Protein AF-A0A9P1D0U7-F1 (afdb_monomer_lite)

pLDDT: mean 85.19, std 17.71, range [33.59, 97.5]

Sequence (250 aa):
MANEPSMVRRHSRLSDGGMMERRHSQPKMRRGPLPQVVVRNFIAEVEPNILRAWLKIFDPEYRFHITSDQFCMGMERAGYAGDVYLLFQRLDTDNSGKLTLDEIDEDAAKLCLTFKQWCVASFESPLDMVYRLSRGKDYLSEEDFKLRCRLFDWKDGQEEWLWKGVALHNEEYVRPEMLKWMALGKEEHREKEELKKLAMKVHAVKIRERQMLAQAAGEQVHKYEMAKAVKALCWPGEFRILWKALDKDP

InterPro domains:
  IPR011992 EF-hand domain pair [SSF47473] (43-154)
  IPR018247 EF-Hand 1, calcium-binding site [PS00018] (92-104)

Foldseek 3Di:
DDDDDDDDDDDDDDDDDDDPDPPPPPPPPPDDDQLLVVVLVLLCVQPVQLLLSCCVQQNVPLPQKGALVSQVRSCVVSPPPDDSSVSVVRLPPVVPRMDGVCSNPVVVNVVVVVVLVLLLVQADALQRVQCQLCVRDQKHALVSQQVVCVVSVNDPHPSVSVLCNQCSPHSGIDGRVSVVSSVVSNVVVVVVVVVVVVVVVVVVVVVVVVVVVVVVVVVVVVLVVLVVVCVVVVPPDDSVVVVVVPPPDD

Structure (mmCIF, N/CA/C/O backbone):
data_AF-A0A9P1D0U7-F1
#
_entry.id   AF-A0A9P1D0U7-F1
#
loop_
_atom_site.group_PDB
_atom_site.id
_atom_site.type_symbol
_atom_site.label_atom_id
_atom_site.label_alt_id
_atom_site.label_comp_id
_atom_site.label_asym_id
_atom_site.label_entity_id
_atom_site.label_seq_id
_atom_site.pdbx_PDB_ins_code
_atom_site.Cartn_x
_atom_site.Cartn_y
_atom_site.Cartn_z
_atom_site.occupancy
_atom_site.B_iso_or_equiv
_atom_site.auth_seq_id
_atom_site.auth_comp_id
_atom_site.auth_asym_id
_atom_site.auth_atom_id
_atom_site.pdbx_PDB_model_num
ATOM 1 N N . MET A 1 1 ? -82.511 -18.851 -64.983 1.00 39.50 1 MET A N 1
ATOM 2 C CA . MET A 1 1 ? -82.749 -19.745 -63.829 1.00 39.50 1 MET A CA 1
ATOM 3 C C . MET A 1 1 ? -81.857 -19.273 -62.694 1.00 39.50 1 MET A C 1
ATOM 5 O O . MET A 1 1 ? -80.735 -18.869 -62.962 1.00 39.50 1 MET A O 1
ATOM 9 N N . ALA A 1 2 ? -82.426 -19.193 -61.495 1.00 38.44 2 ALA A N 1
ATOM 10 C CA . ALA A 1 2 ? -81.897 -18.537 -60.300 1.00 38.44 2 ALA A CA 1
ATOM 11 C C . ALA A 1 2 ? -80.567 -19.124 -59.785 1.00 38.44 2 ALA A C 1
ATOM 13 O O . ALA A 1 2 ? -80.391 -20.336 -59.848 1.00 38.44 2 ALA A O 1
ATOM 14 N N . ASN A 1 3 ? -79.663 -18.295 -59.245 1.00 34.84 3 ASN A N 1
ATOM 15 C CA . ASN A 1 3 ? -79.502 -18.070 -57.795 1.00 34.84 3 ASN A CA 1
ATOM 16 C C . ASN A 1 3 ? -78.256 -17.200 -57.500 1.00 34.84 3 ASN A C 1
ATOM 18 O O . ASN A 1 3 ? -77.148 -17.529 -57.909 1.00 34.84 3 ASN A O 1
ATOM 22 N N . GLU A 1 4 ? -78.452 -16.123 -56.742 1.00 33.59 4 GLU A N 1
ATOM 23 C CA . GLU A 1 4 ? -77.461 -15.498 -55.839 1.00 33.59 4 GLU A CA 1
ATOM 24 C C . GLU A 1 4 ? -77.700 -16.045 -54.403 1.00 33.59 4 GLU A C 1
ATOM 26 O O . GLU A 1 4 ? -78.687 -16.775 -54.249 1.00 33.59 4 GLU A O 1
ATOM 31 N N . PRO A 1 5 ? -76.947 -15.697 -53.319 1.00 54.50 5 PRO A N 1
ATOM 32 C CA . PRO A 1 5 ? -75.784 -14.788 -53.141 1.00 54.50 5 PRO A CA 1
ATOM 33 C C . PRO A 1 5 ? -74.623 -15.463 -52.330 1.00 54.50 5 PRO A C 1
ATOM 35 O O . PRO A 1 5 ? -74.737 -16.612 -51.925 1.00 54.50 5 PRO A O 1
ATOM 38 N N . SER A 1 6 ? -73.440 -14.890 -52.051 1.00 37.62 6 SER A N 1
ATOM 39 C CA . SER A 1 6 ? -73.184 -13.842 -51.041 1.00 37.62 6 SER A CA 1
ATOM 40 C C . SER A 1 6 ? -71.669 -13.714 -50.752 1.00 37.62 6 SER A C 1
ATOM 42 O O . SER A 1 6 ? -71.049 -14.718 -50.423 1.00 37.62 6 SER A O 1
ATOM 44 N N . MET A 1 7 ? -71.172 -12.461 -50.755 1.00 35.09 7 MET A N 1
ATOM 45 C CA . MET A 1 7 ? -70.024 -11.853 -50.027 1.00 35.09 7 MET A CA 1
ATOM 46 C C . MET A 1 7 ? -68.646 -12.558 -50.104 1.00 35.09 7 MET A C 1
ATOM 48 O O . MET A 1 7 ? -68.516 -13.745 -49.880 1.00 35.09 7 MET A O 1
ATOM 52 N N . VAL A 1 8 ? -67.527 -11.872 -50.368 1.00 40.75 8 VAL A N 1
ATOM 53 C CA . VAL A 1 8 ? -66.897 -10.892 -49.467 1.00 40.75 8 VAL A CA 1
ATOM 54 C C . VAL A 1 8 ? -65.991 -9.912 -50.254 1.00 40.75 8 VAL A C 1
ATOM 56 O O . VAL A 1 8 ? -65.186 -10.292 -51.095 1.00 40.75 8 VAL A O 1
ATOM 59 N N . ARG A 1 9 ? -66.177 -8.624 -49.924 1.00 39.78 9 ARG A N 1
ATOM 60 C CA . ARG A 1 9 ? -65.310 -7.419 -50.009 1.00 39.78 9 ARG A CA 1
ATOM 61 C C . ARG A 1 9 ? -63.784 -7.717 -49.949 1.00 39.78 9 ARG A C 1
ATOM 63 O O . ARG A 1 9 ? -63.391 -8.668 -49.307 1.00 39.78 9 ARG A O 1
ATOM 70 N N . ARG A 1 10 ? -62.805 -6.924 -50.397 1.00 36.47 10 ARG A N 1
ATOM 71 C CA . ARG A 1 10 ? -62.661 -5.545 -50.891 1.00 36.47 10 ARG A CA 1
ATOM 72 C C . ARG A 1 10 ? -61.158 -5.329 -51.208 1.00 36.47 10 ARG A C 1
ATOM 74 O O . ARG A 1 10 ? -60.310 -5.971 -50.603 1.00 36.47 10 ARG A O 1
ATOM 81 N N . HIS A 1 11 ? -60.895 -4.301 -52.016 1.00 33.88 11 HIS A N 1
ATOM 82 C CA . HIS A 1 11 ? -59.683 -3.461 -52.092 1.00 33.88 11 HIS A CA 1
ATOM 83 C C . HIS A 1 11 ? -58.409 -3.982 -52.798 1.00 33.88 11 HIS A C 1
ATOM 85 O O . HIS A 1 11 ? -57.527 -4.620 -52.233 1.00 33.88 11 HIS A O 1
ATOM 91 N N . SER A 1 12 ? -58.340 -3.561 -54.067 1.00 37.28 12 SER A N 1
ATOM 92 C CA . SER A 1 12 ? -57.192 -3.130 -54.881 1.00 37.28 12 SER A CA 1
ATOM 93 C C . SER A 1 12 ? -55.842 -2.945 -54.170 1.00 37.28 12 SER A C 1
ATOM 95 O O . SER A 1 12 ? -55.681 -2.031 -53.360 1.00 37.28 12 SER A O 1
ATOM 97 N N . ARG A 1 13 ? -54.841 -3.732 -54.587 1.00 36.44 13 ARG A N 1
ATOM 98 C CA . ARG A 1 13 ? -53.415 -3.465 -54.343 1.00 36.44 13 ARG A CA 1
ATOM 99 C C . ARG A 1 13 ? -52.838 -2.692 -55.528 1.00 36.44 13 ARG A C 1
ATOM 101 O O . ARG A 1 13 ? -52.827 -3.207 -56.642 1.00 36.44 13 ARG A O 1
ATOM 108 N N . LEU A 1 14 ? -52.370 -1.474 -55.268 1.00 41.34 14 LEU A N 1
ATOM 109 C CA . LEU A 1 14 ? -51.438 -0.764 -56.139 1.00 41.34 14 LEU A CA 1
ATOM 110 C C . LEU A 1 14 ? -50.010 -1.214 -55.804 1.00 41.34 14 LEU A C 1
ATOM 112 O O . LEU A 1 14 ? -49.680 -1.515 -54.658 1.00 41.34 14 LEU A O 1
ATOM 116 N N . SER A 1 15 ? -49.219 -1.311 -56.859 1.00 44.75 15 SER A N 1
ATOM 117 C CA . SER A 1 15 ? -47.902 -1.922 -56.986 1.00 44.75 15 SER A CA 1
ATOM 118 C C . SER A 1 15 ? -46.759 -1.096 -56.385 1.00 44.75 15 SER A C 1
ATOM 120 O O . SER A 1 15 ? -46.524 0.039 -56.785 1.00 44.75 15 SER A O 1
ATOM 122 N N . ASP A 1 16 ? -46.064 -1.727 -55.440 1.00 40.19 16 ASP A N 1
ATOM 123 C CA . ASP A 1 16 ? -44.614 -1.974 -55.380 1.00 40.19 16 ASP A CA 1
ATOM 124 C C . ASP A 1 16 ? -43.648 -0.857 -55.840 1.00 40.19 16 ASP A C 1
ATOM 126 O O . ASP A 1 16 ? -43.171 -0.824 -56.973 1.00 40.19 16 ASP A O 1
ATOM 130 N N . GLY A 1 17 ? -43.313 0.039 -54.907 1.00 36.97 17 GLY A N 1
ATOM 131 C CA . GLY A 1 17 ? -42.139 0.911 -54.968 1.00 36.97 17 GLY A CA 1
ATOM 132 C C . GLY A 1 17 ? -41.081 0.421 -53.980 1.00 36.97 17 GLY A C 1
ATOM 133 O O . GLY A 1 17 ? -41.098 0.801 -52.810 1.00 36.97 17 GLY A O 1
ATOM 134 N N . GLY A 1 18 ? -40.172 -0.442 -54.436 1.00 36.47 18 GLY A N 1
ATOM 135 C CA . GLY A 1 18 ? -39.081 -0.985 -53.626 1.00 36.47 18 GLY A CA 1
ATOM 136 C C . GLY A 1 18 ? -38.027 0.068 -53.272 1.00 36.47 18 GLY A C 1
ATOM 137 O O . GLY A 1 18 ? -37.115 0.334 -54.052 1.00 36.47 18 GLY A O 1
ATOM 138 N N . MET A 1 19 ? -38.108 0.633 -52.066 1.00 37.34 19 MET A N 1
ATOM 139 C CA . MET A 1 19 ? -36.981 1.311 -51.421 1.00 37.34 19 MET A CA 1
ATOM 140 C C . MET A 1 19 ? -36.042 0.254 -50.826 1.00 37.34 19 MET A C 1
ATOM 142 O O . MET A 1 19 ? -36.329 -0.340 -49.789 1.00 37.34 19 MET A O 1
ATOM 146 N N . MET A 1 20 ? -34.901 0.013 -51.478 1.00 45.22 20 MET A N 1
ATOM 147 C CA . MET A 1 20 ? -33.779 -0.696 -50.857 1.00 45.22 20 MET A CA 1
ATOM 148 C C . MET A 1 20 ? -33.213 0.161 -49.723 1.00 45.22 20 MET A C 1
ATOM 150 O O . MET A 1 20 ? -32.452 1.106 -49.941 1.00 45.22 20 MET A O 1
ATOM 154 N N . GLU A 1 21 ? -33.574 -0.194 -48.498 1.00 37.84 21 GLU A N 1
ATOM 155 C CA . GLU A 1 21 ? -32.982 0.345 -47.284 1.00 37.84 21 GLU A CA 1
ATOM 156 C C . GLU A 1 21 ? -31.527 -0.147 -47.190 1.00 37.84 21 GLU A C 1
ATOM 158 O O . GLU A 1 21 ? -31.239 -1.293 -46.829 1.00 37.84 21 GLU A O 1
ATOM 163 N N . ARG A 1 22 ? -30.575 0.711 -47.581 1.00 45.34 22 ARG A N 1
ATOM 164 C CA . ARG A 1 22 ? -29.143 0.458 -47.380 1.00 45.34 22 ARG A CA 1
ATOM 165 C C . ARG A 1 22 ? -28.867 0.456 -45.881 1.00 45.34 22 ARG A C 1
ATOM 167 O O . ARG A 1 22 ? -28.624 1.509 -45.289 1.00 45.34 22 ARG A O 1
ATOM 174 N N . ARG A 1 23 ? -28.864 -0.733 -45.276 1.00 40.75 23 ARG A N 1
ATOM 175 C CA . ARG A 1 23 ? -28.320 -0.952 -43.933 1.00 40.75 23 ARG A CA 1
ATOM 176 C C . ARG A 1 23 ? -26.856 -0.518 -43.948 1.00 40.75 23 ARG A C 1
ATOM 178 O O . ARG A 1 23 ? -25.992 -1.233 -44.447 1.00 40.75 23 ARG A O 1
ATOM 185 N N . HIS A 1 24 ? -26.589 0.673 -43.427 1.00 43.59 24 HIS A N 1
ATOM 186 C CA . HIS A 1 24 ? -25.239 1.124 -43.130 1.00 43.59 24 HIS A CA 1
ATOM 187 C C . HIS A 1 24 ? -24.742 0.298 -41.944 1.00 43.59 24 HIS A C 1
ATOM 189 O O . HIS A 1 24 ? -24.947 0.651 -40.784 1.00 43.59 24 HIS A O 1
ATOM 195 N N . SER A 1 25 ? -24.128 -0.849 -42.229 1.00 50.56 25 SER A N 1
ATOM 196 C CA . SER A 1 25 ? -23.313 -1.550 -41.248 1.00 50.56 25 SER A CA 1
ATOM 197 C C . SER A 1 25 ? -22.122 -0.653 -40.926 1.00 50.56 25 SER A C 1
ATOM 199 O O . SER A 1 25 ? -21.192 -0.546 -41.723 1.00 50.56 25 SER A O 1
ATOM 201 N N . GLN A 1 26 ? -22.173 0.030 -39.780 1.00 39.56 26 GLN A N 1
ATOM 202 C CA . GLN A 1 26 ? -21.010 0.733 -39.249 1.00 39.56 26 GLN A CA 1
ATOM 203 C C . GLN A 1 26 ? -19.825 -0.246 -39.193 1.00 39.56 26 GLN A C 1
ATOM 205 O O . GLN A 1 26 ? -19.998 -1.389 -38.746 1.00 39.56 26 GLN A O 1
ATOM 210 N N . PRO A 1 27 ? -18.628 0.153 -39.653 1.00 44.88 27 PRO A N 1
ATOM 211 C CA . PRO A 1 27 ? -17.465 -0.713 -39.591 1.00 44.88 27 PRO A CA 1
ATOM 212 C C . PRO A 1 27 ? -17.156 -1.002 -38.120 1.00 44.88 27 PRO A C 1
ATOM 214 O O . PRO A 1 27 ? -16.995 -0.085 -37.316 1.00 44.88 27 PRO A O 1
ATOM 217 N N . LYS A 1 28 ? -17.081 -2.287 -37.752 1.00 51.78 28 LYS A N 1
ATOM 218 C CA . LYS A 1 28 ? -16.601 -2.710 -36.432 1.00 51.78 28 LYS A CA 1
ATOM 219 C C . LYS A 1 28 ? -15.169 -2.189 -36.277 1.00 51.78 28 LYS A C 1
ATOM 221 O O . LYS A 1 28 ? -14.254 -2.757 -36.871 1.00 51.78 28 LYS A O 1
ATOM 226 N N . MET A 1 29 ? -14.980 -1.104 -35.520 1.00 48.59 29 MET A N 1
ATOM 227 C CA . MET A 1 29 ? -13.650 -0.632 -35.131 1.00 48.59 29 MET A CA 1
ATOM 228 C C . MET A 1 29 ? -12.888 -1.819 -34.546 1.00 48.59 29 MET A C 1
ATOM 230 O O . MET A 1 29 ? -13.343 -2.445 -33.585 1.00 48.59 29 MET A O 1
ATOM 234 N N . ARG A 1 30 ? -11.736 -2.148 -35.135 1.00 56.66 30 ARG A N 1
ATOM 235 C CA . ARG A 1 30 ? -10.791 -3.066 -34.503 1.00 56.66 30 ARG A CA 1
ATOM 236 C C . ARG A 1 30 ? -10.380 -2.406 -33.192 1.00 56.66 30 ARG A C 1
ATOM 238 O O . ARG A 1 30 ? -9.688 -1.393 -33.213 1.00 56.66 30 ARG A O 1
ATOM 245 N N . ARG A 1 31 ? -10.874 -2.922 -32.063 1.00 71.81 31 ARG A N 1
ATOM 246 C CA . ARG A 1 31 ? -10.451 -2.443 -30.746 1.00 71.81 31 ARG A CA 1
ATOM 247 C C . ARG A 1 31 ? -8.953 -2.717 -30.651 1.00 71.81 31 ARG A C 1
ATOM 249 O O . ARG A 1 31 ? -8.542 -3.872 -30.732 1.00 71.81 31 ARG A O 1
ATOM 256 N N . GLY A 1 32 ? -8.158 -1.651 -30.569 1.00 81.38 32 GLY A N 1
ATOM 257 C CA . GLY A 1 32 ? -6.741 -1.758 -30.239 1.00 81.38 32 GLY A CA 1
ATOM 258 C C . GLY A 1 32 ? -6.551 -2.421 -28.869 1.00 81.38 32 GLY A C 1
ATOM 259 O O . GLY A 1 32 ? -7.538 -2.680 -28.170 1.00 81.38 32 GLY A O 1
ATOM 260 N N . PRO A 1 33 ? -5.302 -2.701 -28.470 1.00 90.81 33 PRO A N 1
ATOM 261 C CA . PRO A 1 33 ? -5.025 -3.271 -27.158 1.00 90.81 33 PRO A CA 1
ATOM 262 C C . PRO A 1 33 ? -5.668 -2.442 -26.034 1.00 90.81 33 PRO A C 1
ATOM 264 O O . PRO A 1 33 ? -5.882 -1.226 -26.149 1.00 90.81 33 PRO A O 1
ATOM 267 N N . LEU A 1 34 ? -6.007 -3.136 -24.948 1.00 94.25 34 LEU A N 1
ATOM 268 C CA . LEU A 1 34 ? -6.488 -2.504 -23.725 1.00 94.25 34 LEU A CA 1
ATOM 269 C C . LEU A 1 34 ? -5.409 -1.546 -23.183 1.00 94.25 34 LEU A C 1
ATOM 271 O O . LEU A 1 34 ? -4.225 -1.877 -23.278 1.00 94.25 34 LEU A O 1
ATOM 275 N N . PRO A 1 35 ? -5.780 -0.377 -22.634 1.00 95.25 35 PRO A N 1
ATOM 276 C CA . PRO A 1 35 ? -4.815 0.641 -22.214 1.00 95.25 35 PRO A CA 1
ATOM 277 C C . PRO A 1 35 ? -3.820 0.117 -21.164 1.00 95.25 35 PRO A C 1
ATOM 279 O O . PRO A 1 35 ? -2.622 0.349 -21.293 1.00 95.25 35 PRO A O 1
ATOM 282 N N . GLN A 1 36 ? -4.273 -0.703 -20.215 1.00 95.31 36 GLN A N 1
ATOM 283 C CA . GLN A 1 36 ? -3.417 -1.359 -19.226 1.00 95.31 36 GLN A CA 1
ATOM 284 C C . GLN A 1 36 ? -2.418 -2.344 -19.851 1.00 95.31 36 GLN A C 1
ATOM 286 O O . GLN A 1 36 ? -1.312 -2.509 -19.355 1.00 95.31 36 GLN A O 1
ATOM 291 N N . VAL A 1 37 ? -2.760 -2.985 -20.975 1.00 94.94 37 VAL A N 1
ATOM 292 C CA . VAL A 1 37 ? -1.817 -3.851 -21.707 1.00 94.94 37 VAL A CA 1
ATOM 293 C C . VAL A 1 37 ? -0.759 -3.006 -22.411 1.00 94.94 37 VAL A C 1
ATOM 295 O O . VAL A 1 37 ? 0.411 -3.371 -22.398 1.00 94.94 37 VAL A O 1
ATOM 298 N N . VAL A 1 38 ? -1.151 -1.865 -22.984 1.00 95.50 38 VAL A N 1
ATOM 299 C CA . VAL A 1 38 ? -0.206 -0.924 -23.605 1.00 95.50 38 VAL A CA 1
ATOM 300 C C . VAL A 1 38 ? 0.801 -0.420 -22.575 1.00 95.50 38 VAL A C 1
ATOM 302 O O . VAL A 1 38 ? 2.003 -0.525 -22.806 1.00 95.50 38 VAL A O 1
ATOM 305 N N . VAL A 1 39 ? 0.313 0.065 -21.430 1.00 95.12 39 VAL A N 1
ATOM 306 C CA . VAL A 1 39 ? 1.167 0.573 -20.350 1.00 95.12 39 VAL A CA 1
ATOM 307 C C . VAL A 1 39 ? 2.074 -0.519 -19.799 1.00 95.12 39 VAL A C 1
ATOM 309 O O . VAL A 1 39 ? 3.277 -0.304 -19.715 1.00 95.12 39 VAL A O 1
ATOM 312 N N . ARG A 1 40 ? 1.541 -1.703 -19.471 1.00 95.25 40 ARG A N 1
ATOM 313 C CA . ARG A 1 40 ? 2.358 -2.794 -18.919 1.00 95.25 40 ARG A CA 1
ATOM 314 C C . ARG A 1 40 ? 3.444 -3.262 -19.876 1.00 95.25 40 ARG A C 1
ATOM 316 O O . ARG A 1 40 ? 4.573 -3.445 -19.440 1.00 95.25 40 ARG A O 1
ATOM 323 N N . ASN A 1 41 ? 3.125 -3.421 -21.160 1.00 95.00 41 ASN A N 1
ATOM 324 C CA . ASN A 1 41 ? 4.117 -3.836 -22.149 1.00 95.00 41 ASN A CA 1
ATOM 325 C C . ASN A 1 41 ? 5.225 -2.789 -22.286 1.00 95.00 41 ASN A C 1
ATOM 327 O O . ASN A 1 41 ? 6.396 -3.142 -22.229 1.00 95.00 41 ASN A O 1
ATOM 331 N N . PHE A 1 42 ? 4.855 -1.512 -22.404 1.00 95.50 42 PHE A N 1
ATOM 332 C CA . PHE A 1 42 ? 5.829 -0.428 -22.495 1.00 95.50 42 PHE A CA 1
ATOM 333 C C . PHE A 1 42 ? 6.708 -0.344 -21.242 1.00 95.50 42 PHE A C 1
ATOM 335 O O . PHE A 1 42 ? 7.929 -0.283 -21.337 1.00 95.50 42 PHE A O 1
ATOM 342 N N . ILE A 1 43 ? 6.101 -0.386 -20.054 1.00 93.56 43 ILE A N 1
ATOM 343 C CA . ILE A 1 43 ? 6.849 -0.334 -18.800 1.00 93.56 43 ILE A CA 1
ATOM 344 C C . ILE A 1 43 ? 7.800 -1.526 -18.685 1.00 93.56 43 ILE A C 1
ATOM 346 O O . ILE A 1 43 ? 8.941 -1.327 -18.289 1.00 93.56 43 ILE A O 1
ATOM 350 N N . ALA A 1 44 ? 7.372 -2.734 -19.059 1.00 93.50 44 ALA A N 1
ATOM 351 C CA . ALA A 1 44 ? 8.209 -3.928 -18.977 1.00 93.50 44 ALA A CA 1
ATOM 352 C C . ALA A 1 44 ? 9.463 -3.857 -19.871 1.00 93.50 44 ALA A C 1
ATOM 354 O O . ALA A 1 44 ? 10.466 -4.494 -19.548 1.00 93.50 44 ALA A O 1
ATOM 355 N N . GLU A 1 45 ? 9.434 -3.077 -20.959 1.00 94.06 45 GLU A N 1
ATOM 356 C CA . GLU A 1 45 ? 10.617 -2.796 -21.789 1.00 94.06 45 GLU A CA 1
ATOM 357 C C . GLU A 1 45 ? 11.629 -1.882 -21.076 1.00 94.06 45 GLU A C 1
ATOM 359 O O . GLU A 1 45 ? 12.831 -1.979 -21.323 1.00 94.06 45 GLU A O 1
ATOM 364 N N . VAL A 1 46 ? 11.159 -1.011 -20.178 1.00 92.31 46 VAL A N 1
ATOM 365 C CA . VAL A 1 46 ? 11.981 -0.033 -19.444 1.00 92.31 46 VAL A CA 1
ATOM 366 C C . VAL A 1 46 ? 12.452 -0.582 -18.094 1.00 92.31 46 VAL A C 1
ATOM 368 O O . VAL A 1 46 ? 13.604 -0.401 -17.700 1.00 92.31 46 VAL A O 1
ATOM 371 N N . GLU A 1 47 ? 11.555 -1.235 -17.365 1.00 92.75 47 GLU A N 1
ATOM 372 C CA . GLU A 1 47 ? 11.763 -1.815 -16.045 1.00 92.75 47 GLU A CA 1
ATOM 373 C C . GLU A 1 47 ? 10.864 -3.062 -15.917 1.00 92.75 47 GLU A C 1
ATOM 375 O O . GLU A 1 47 ? 9.650 -2.932 -15.737 1.00 92.75 47 GLU A O 1
ATOM 380 N N . PRO A 1 48 ? 11.437 -4.279 -16.006 1.00 92.75 48 PRO A N 1
ATOM 381 C CA . PRO A 1 48 ? 10.666 -5.522 -16.010 1.00 92.75 48 PRO A CA 1
ATOM 382 C C . PRO A 1 48 ? 9.809 -5.729 -14.760 1.00 92.75 48 PRO A C 1
ATOM 384 O O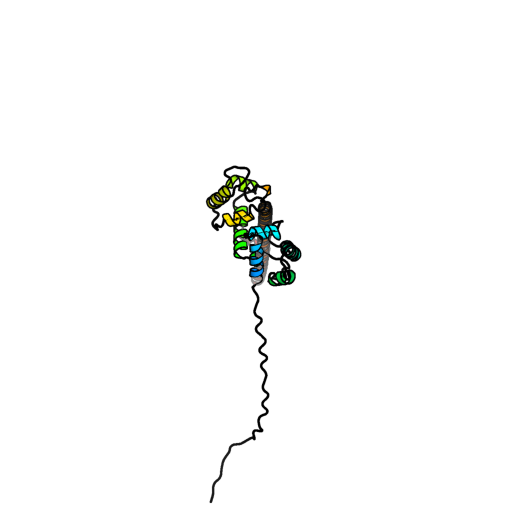 . PRO A 1 48 ? 8.783 -6.406 -14.821 1.00 92.75 48 PRO A O 1
ATOM 387 N N . ASN A 1 49 ? 10.217 -5.169 -13.616 1.00 93.69 49 ASN A N 1
ATOM 388 C CA . ASN A 1 49 ? 9.449 -5.260 -12.384 1.00 93.69 49 ASN A CA 1
ATOM 389 C C . ASN A 1 49 ? 8.442 -4.107 -12.276 1.00 93.69 49 ASN A C 1
ATOM 391 O O . ASN A 1 49 ? 8.806 -2.980 -11.950 1.00 93.69 49 ASN A O 1
ATOM 395 N N . ILE A 1 50 ? 7.154 -4.400 -12.480 1.00 93.69 50 ILE A N 1
ATOM 396 C CA . ILE A 1 50 ? 6.089 -3.382 -12.497 1.00 93.69 50 ILE A CA 1
ATOM 397 C C . ILE A 1 50 ? 5.998 -2.560 -11.202 1.00 93.69 50 ILE A C 1
ATOM 399 O O . ILE A 1 50 ? 5.721 -1.366 -11.262 1.00 93.69 50 ILE A O 1
ATOM 403 N N . LEU A 1 51 ? 6.271 -3.159 -10.035 1.00 91.81 51 LEU A N 1
ATOM 404 C CA . LEU A 1 51 ? 6.237 -2.447 -8.751 1.00 91.81 51 LEU A CA 1
ATOM 405 C C . LEU A 1 51 ? 7.356 -1.415 -8.672 1.00 91.81 51 LEU A C 1
ATOM 407 O O . LEU A 1 51 ? 7.136 -0.255 -8.327 1.00 91.81 51 LEU A O 1
ATOM 411 N N . ARG A 1 52 ? 8.566 -1.837 -9.027 1.00 91.69 52 ARG A N 1
ATOM 412 C CA . ARG A 1 52 ? 9.732 -0.968 -9.088 1.00 91.69 52 ARG A CA 1
ATOM 413 C C . ARG A 1 52 ? 9.546 0.123 -10.135 1.00 91.69 52 ARG A C 1
ATOM 415 O O . ARG A 1 52 ? 9.848 1.279 -9.855 1.00 91.69 52 ARG A O 1
ATOM 422 N N . ALA A 1 53 ? 9.015 -0.223 -11.304 1.00 93.50 53 ALA A N 1
ATOM 423 C CA . ALA A 1 53 ? 8.713 0.734 -12.354 1.00 93.50 53 ALA A CA 1
ATOM 424 C C . ALA A 1 53 ? 7.712 1.787 -11.881 1.00 93.50 53 ALA A C 1
ATOM 426 O O . ALA A 1 53 ? 7.961 2.979 -12.039 1.00 93.50 53 ALA A O 1
ATOM 427 N N . TRP A 1 54 ? 6.625 1.350 -11.242 1.00 93.88 54 TRP A N 1
ATOM 428 C CA . TRP A 1 54 ? 5.606 2.230 -10.684 1.00 93.88 54 TRP A CA 1
ATOM 429 C C . TRP A 1 54 ? 6.210 3.258 -9.725 1.00 93.88 54 TRP A C 1
ATOM 431 O O . TRP A 1 54 ? 6.066 4.465 -9.926 1.00 93.88 54 TRP A O 1
ATOM 441 N N . LEU A 1 55 ? 6.962 2.777 -8.734 1.00 90.88 55 LEU A N 1
ATOM 442 C CA . LEU A 1 55 ? 7.579 3.616 -7.706 1.00 90.88 55 LEU A CA 1
ATOM 443 C C . LEU A 1 55 ? 8.686 4.520 -8.262 1.00 90.88 55 LEU A C 1
ATOM 445 O O . LEU A 1 55 ? 8.876 5.638 -7.794 1.00 90.88 55 LEU A O 1
ATOM 449 N N . LYS A 1 56 ? 9.435 4.060 -9.266 1.00 90.31 56 LYS A N 1
ATOM 450 C CA . LYS A 1 56 ? 10.550 4.820 -9.843 1.00 90.31 56 LYS A CA 1
ATOM 451 C C . LYS A 1 56 ? 10.091 5.882 -10.837 1.00 90.31 56 LYS A C 1
ATOM 453 O O . LYS A 1 56 ? 10.667 6.967 -10.870 1.00 90.31 56 LYS A O 1
ATOM 458 N N . ILE A 1 57 ? 9.123 5.546 -11.686 1.00 91.81 57 ILE A N 1
ATOM 459 C CA . ILE A 1 57 ? 8.722 6.371 -12.830 1.00 91.81 57 ILE A CA 1
ATOM 460 C C . ILE A 1 57 ? 7.596 7.328 -12.438 1.00 91.81 57 ILE A C 1
ATOM 462 O O . ILE A 1 57 ? 7.630 8.488 -12.850 1.00 91.81 57 ILE A O 1
ATOM 466 N N . PHE A 1 58 ? 6.629 6.869 -11.638 1.00 93.94 58 PHE A N 1
ATOM 467 C CA . PHE A 1 58 ? 5.399 7.625 -11.392 1.00 93.94 58 PHE A CA 1
ATOM 468 C C . PHE A 1 58 ? 5.205 8.059 -9.939 1.00 93.94 58 PHE A C 1
ATOM 470 O O . PHE A 1 58 ? 4.786 9.193 -9.708 1.00 93.94 58 PHE A O 1
ATOM 477 N N . ASP A 1 59 ? 5.509 7.193 -8.969 1.00 91.81 59 ASP A N 1
ATOM 478 C CA . ASP A 1 59 ? 5.203 7.425 -7.550 1.00 91.81 59 ASP A CA 1
ATOM 479 C C . ASP A 1 59 ? 6.443 7.383 -6.629 1.00 91.81 59 ASP A C 1
ATOM 481 O O . ASP A 1 59 ? 6.521 6.557 -5.714 1.00 91.81 59 ASP A O 1
ATOM 485 N N . PRO A 1 60 ? 7.426 8.283 -6.822 1.00 86.50 60 PRO A N 1
ATOM 486 C CA . PRO A 1 60 ? 8.638 8.313 -6.000 1.00 86.50 60 PRO A CA 1
ATOM 487 C C . PRO A 1 60 ? 8.380 8.746 -4.549 1.00 86.50 60 PRO A C 1
ATOM 489 O O . PRO A 1 60 ? 9.226 8.529 -3.679 1.00 86.50 60 PRO A O 1
ATOM 492 N N . GLU A 1 61 ? 7.226 9.361 -4.268 1.00 84.19 61 GLU A N 1
ATOM 493 C CA . GLU A 1 61 ? 6.817 9.742 -2.913 1.00 84.19 61 GLU A CA 1
ATOM 494 C C . GLU A 1 61 ? 5.946 8.695 -2.206 1.00 84.19 61 GLU A C 1
ATOM 496 O O . GLU A 1 61 ? 5.561 8.925 -1.058 1.00 84.19 61 GLU A O 1
ATOM 501 N N . TYR A 1 62 ? 5.675 7.546 -2.833 1.00 84.44 62 TYR A N 1
ATOM 502 C CA . TYR A 1 62 ? 4.905 6.443 -2.246 1.00 84.44 62 TYR A CA 1
ATOM 503 C C . TYR A 1 62 ? 3.488 6.847 -1.802 1.00 84.44 62 TYR A C 1
ATOM 505 O O . TYR A 1 62 ? 3.021 6.451 -0.728 1.00 84.44 62 TYR A O 1
ATOM 513 N N . ARG A 1 63 ? 2.798 7.658 -2.609 1.00 84.62 63 ARG A N 1
ATOM 514 C CA . ARG A 1 63 ? 1.408 8.075 -2.362 1.00 84.62 63 ARG A CA 1
ATOM 515 C C . ARG A 1 63 ? 0.390 7.004 -2.743 1.00 84.62 63 ARG A C 1
ATOM 517 O O . ARG A 1 63 ? -0.777 7.140 -2.388 1.00 84.62 63 ARG A O 1
ATOM 524 N N . PHE A 1 64 ? 0.817 5.958 -3.452 1.00 85.75 64 PHE A N 1
ATOM 525 C CA . PHE A 1 64 ? -0.006 4.866 -3.982 1.00 85.75 64 PHE A CA 1
ATOM 526 C C . PHE A 1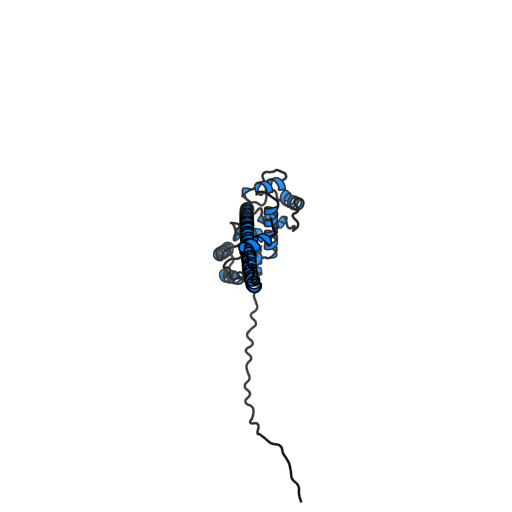 64 ? -1.095 5.315 -4.965 1.00 85.75 64 PHE A C 1
ATOM 528 O O . PHE A 1 64 ? -1.970 4.535 -5.328 1.00 85.75 64 PHE A O 1
ATOM 535 N N . HIS A 1 65 ? -1.008 6.558 -5.427 1.00 93.00 65 HIS A N 1
ATOM 536 C CA . HIS A 1 65 ? -1.785 7.111 -6.519 1.00 93.00 65 HIS A CA 1
ATOM 537 C C . HIS A 1 65 ? -0.934 8.160 -7.236 1.00 93.00 65 HIS A C 1
ATOM 539 O O . HIS A 1 65 ? -0.081 8.802 -6.613 1.00 93.00 65 HIS A O 1
ATOM 545 N N . ILE A 1 66 ? -1.226 8.430 -8.499 1.00 96.25 66 ILE A N 1
ATOM 546 C CA . ILE A 1 66 ? -0.539 9.457 -9.289 1.00 96.25 66 ILE A CA 1
ATOM 547 C C . ILE A 1 66 ? -1.554 10.343 -9.999 1.00 96.25 66 ILE A C 1
ATOM 549 O O . ILE A 1 66 ? -2.637 9.890 -10.353 1.00 96.25 66 ILE A O 1
ATOM 553 N N . THR A 1 67 ? -1.236 11.618 -10.187 1.00 96.31 67 THR A N 1
ATOM 554 C CA . THR A 1 67 ? -2.074 12.526 -10.982 1.00 96.31 67 THR A CA 1
ATOM 555 C C . THR A 1 67 ? -1.847 12.323 -12.480 1.00 96.31 67 THR A C 1
ATOM 557 O O . THR A 1 67 ? -0.846 11.729 -12.891 1.00 96.31 67 THR A O 1
ATOM 560 N N . SER A 1 68 ? -2.735 12.886 -13.308 1.00 96.56 68 SER A N 1
ATOM 561 C CA . SER A 1 68 ? -2.528 12.963 -14.762 1.00 96.56 68 SER A CA 1
ATOM 562 C C . SER A 1 68 ? -1.164 13.547 -15.125 1.00 96.56 68 SER A C 1
ATOM 564 O O . SER A 1 68 ? -0.485 12.992 -15.981 1.00 96.56 68 SER A O 1
ATOM 566 N N . ASP A 1 69 ? -0.729 14.618 -14.460 1.00 96.00 69 ASP A N 1
ATOM 567 C CA . ASP A 1 69 ? 0.563 15.246 -14.755 1.00 96.00 69 ASP A CA 1
ATOM 568 C C . ASP A 1 69 ? 1.736 14.315 -14.428 1.00 96.00 69 ASP A C 1
ATOM 570 O O . ASP A 1 69 ? 2.659 14.180 -15.229 1.00 96.00 69 ASP A O 1
ATOM 574 N N . GLN A 1 70 ? 1.689 13.625 -13.282 1.00 96.44 70 GLN A N 1
ATOM 575 C CA . GLN A 1 70 ? 2.724 12.660 -12.896 1.00 96.44 70 GLN A CA 1
ATOM 576 C C . GLN A 1 70 ? 2.799 11.490 -13.882 1.00 96.44 70 GLN A C 1
ATOM 578 O O . GLN A 1 70 ? 3.897 11.101 -14.285 1.00 96.44 70 GLN A O 1
ATOM 583 N N . PHE A 1 71 ? 1.648 10.960 -14.308 1.00 97.06 71 PHE A N 1
ATOM 584 C CA . PHE A 1 71 ? 1.595 9.908 -15.320 1.00 97.06 71 PHE A CA 1
ATOM 585 C C . PHE A 1 71 ? 2.151 10.390 -16.666 1.00 97.06 71 PHE A C 1
ATOM 587 O O . PHE A 1 71 ? 3.030 9.735 -17.230 1.00 97.06 71 PHE A O 1
ATOM 594 N N . CYS A 1 72 ? 1.698 11.555 -17.145 1.00 96.06 72 CYS A N 1
ATOM 595 C CA . CYS A 1 72 ? 2.155 12.151 -18.399 1.00 96.06 72 CYS A CA 1
ATOM 596 C C . CYS A 1 72 ? 3.671 12.345 -18.410 1.00 96.06 72 CYS A C 1
ATOM 598 O O . CYS A 1 72 ? 4.368 11.789 -19.260 1.00 96.06 72 CYS A O 1
ATOM 600 N N . MET A 1 73 ? 4.191 13.041 -17.400 1.00 95.94 73 MET A N 1
ATOM 601 C CA . MET A 1 73 ? 5.623 13.289 -17.262 1.00 95.94 73 MET A CA 1
ATOM 602 C C . MET A 1 73 ?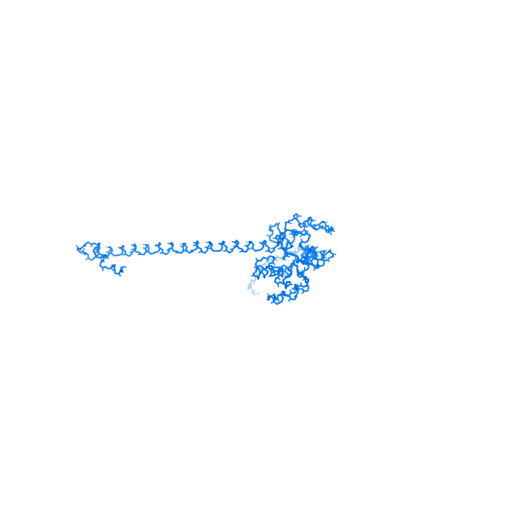 6.427 11.990 -17.135 1.00 95.94 73 MET A C 1
ATOM 604 O O . MET A 1 73 ? 7.527 11.902 -17.679 1.00 95.94 73 MET A O 1
ATOM 608 N N . GLY A 1 74 ? 5.913 10.991 -16.413 1.00 95.88 74 GLY A N 1
ATOM 609 C CA . GLY A 1 74 ? 6.572 9.697 -16.244 1.00 95.88 74 GLY A CA 1
ATOM 610 C C . GLY A 1 74 ? 6.706 8.930 -17.562 1.00 95.88 74 GLY A C 1
ATOM 611 O O . GLY A 1 74 ? 7.807 8.507 -17.916 1.00 95.88 74 GLY A O 1
ATOM 612 N N . MET A 1 75 ? 5.615 8.811 -18.324 1.00 96.56 75 MET A N 1
ATOM 613 C CA . MET A 1 75 ? 5.606 8.121 -19.622 1.00 96.56 75 MET A CA 1
ATOM 614 C C . MET A 1 75 ? 6.476 8.842 -20.659 1.00 96.56 75 MET A C 1
ATOM 616 O O . MET A 1 75 ? 7.234 8.194 -21.381 1.00 96.56 75 MET A O 1
ATOM 620 N N . GLU A 1 76 ? 6.412 10.176 -20.714 1.00 95.44 76 GLU A N 1
ATOM 621 C CA . GLU A 1 76 ? 7.239 10.985 -21.618 1.00 95.44 76 GLU A CA 1
ATOM 622 C C . GLU A 1 76 ? 8.731 10.841 -21.299 1.00 95.44 76 GLU A C 1
ATOM 624 O O . GLU A 1 76 ? 9.538 10.596 -22.196 1.00 95.44 76 GLU A O 1
ATOM 629 N N . ARG A 1 77 ? 9.110 10.921 -20.016 1.00 95.12 77 ARG A N 1
ATOM 630 C CA . ARG A 1 77 ? 10.502 10.717 -19.573 1.00 95.12 77 ARG A CA 1
ATOM 631 C C . ARG A 1 77 ? 11.008 9.307 -19.857 1.00 95.12 77 ARG A C 1
ATOM 633 O O . ARG A 1 77 ? 12.195 9.140 -20.124 1.00 95.12 77 ARG A O 1
ATOM 640 N N . ALA A 1 78 ? 10.126 8.312 -19.798 1.00 94.44 78 ALA A N 1
ATOM 641 C CA . ALA A 1 78 ? 10.437 6.935 -20.162 1.00 94.44 78 ALA A CA 1
ATOM 642 C C . ALA A 1 78 ? 10.536 6.724 -21.688 1.00 94.44 78 ALA A C 1
ATOM 644 O O . ALA A 1 78 ? 10.977 5.663 -22.121 1.00 94.44 78 ALA A O 1
ATOM 645 N N . GLY A 1 79 ? 10.162 7.718 -22.504 1.00 95.44 79 GLY A N 1
ATOM 646 C CA . GLY A 1 79 ? 10.280 7.674 -23.963 1.00 95.44 79 GLY A CA 1
ATOM 647 C C . GLY A 1 79 ? 9.060 7.104 -24.688 1.00 95.44 79 GLY A C 1
ATOM 648 O O . GLY A 1 79 ? 9.187 6.660 -25.830 1.00 95.44 79 GLY A O 1
ATOM 649 N N . TYR A 1 80 ? 7.878 7.098 -24.064 1.00 96.31 80 TYR A N 1
ATOM 650 C CA . TYR A 1 80 ? 6.661 6.6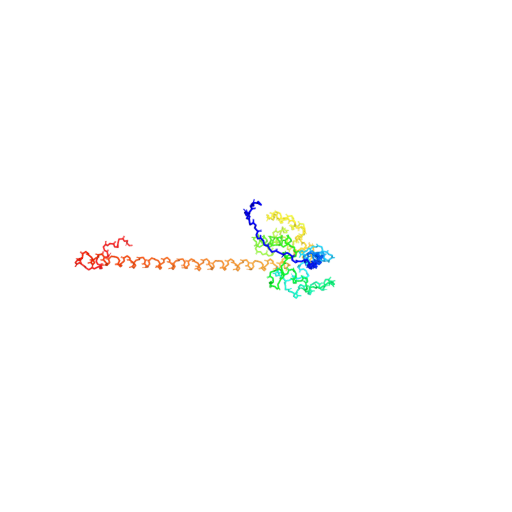51 -24.738 1.00 96.31 80 TYR A CA 1
ATOM 651 C C . TYR A 1 80 ? 6.280 7.613 -25.870 1.00 96.31 80 TYR A C 1
ATOM 653 O O . TYR A 1 80 ? 6.071 8.801 -25.647 1.00 96.31 80 TYR A O 1
ATOM 661 N N . ALA A 1 81 ? 6.157 7.088 -27.090 1.00 93.75 81 ALA A N 1
ATOM 662 C CA . ALA A 1 81 ? 5.914 7.892 -28.291 1.00 93.75 81 ALA A CA 1
ATOM 663 C C . ALA A 1 81 ? 4.423 8.093 -28.638 1.00 93.75 81 ALA A C 1
ATOM 665 O O . ALA A 1 81 ? 4.106 8.750 -29.629 1.00 93.75 81 ALA A O 1
ATOM 666 N N . GLY A 1 82 ? 3.505 7.478 -27.888 1.00 93.69 82 GLY A N 1
ATOM 667 C CA . GLY A 1 82 ? 2.065 7.581 -28.138 1.00 93.69 82 GLY A CA 1
ATOM 668 C C . GLY A 1 82 ? 1.404 8.767 -27.430 1.00 93.69 82 GLY A C 1
ATOM 669 O O . GLY A 1 82 ? 2.028 9.476 -26.649 1.00 93.69 82 GLY A O 1
ATOM 670 N N . ASP A 1 83 ? 0.101 8.941 -27.662 1.00 95.25 83 ASP A N 1
ATOM 671 C CA . ASP A 1 83 ? -0.711 9.943 -26.960 1.00 95.25 83 ASP A CA 1
ATOM 672 C C . ASP A 1 83 ? -0.931 9.522 -25.497 1.00 95.25 83 ASP A C 1
ATOM 674 O O . ASP A 1 83 ? -1.758 8.654 -25.193 1.00 95.25 83 ASP A O 1
ATOM 678 N N . VAL A 1 84 ? -0.136 10.103 -24.598 1.00 96.44 84 VAL A N 1
ATOM 679 C CA . VAL A 1 84 ? -0.152 9.771 -23.169 1.00 96.44 84 VAL A CA 1
ATOM 680 C C . VAL A 1 84 ? -1.430 10.254 -22.490 1.00 96.44 84 VAL A C 1
ATOM 682 O O . VAL A 1 84 ? -1.970 9.553 -21.635 1.00 96.44 84 VAL A O 1
ATOM 685 N N . TYR A 1 85 ? -1.943 11.418 -22.885 1.00 95.69 85 TYR A N 1
ATOM 686 C CA . TYR A 1 85 ? -3.142 11.988 -22.279 1.00 95.69 85 TYR A CA 1
ATOM 687 C C . TYR A 1 85 ? -4.372 11.132 -22.594 1.00 95.69 85 TYR A C 1
ATOM 689 O O . TYR A 1 85 ? -5.132 10.769 -21.694 1.00 95.69 85 TYR A O 1
ATOM 697 N N . LEU A 1 86 ? -4.520 10.711 -23.854 1.00 94.94 86 LEU A N 1
ATOM 698 C CA . LEU A 1 86 ? -5.567 9.767 -24.243 1.00 94.94 86 LEU A CA 1
ATOM 699 C C . LEU A 1 86 ? -5.416 8.420 -23.521 1.00 94.94 86 LEU A C 1
ATOM 701 O O . LEU A 1 86 ? -6.414 7.773 -23.199 1.00 94.94 86 LEU A O 1
ATOM 705 N N . LEU A 1 87 ? -4.182 7.971 -23.281 1.00 96.31 87 LEU A N 1
ATOM 706 C CA . LEU A 1 87 ? -3.928 6.732 -22.552 1.00 96.31 87 LEU A CA 1
ATOM 707 C C . LEU A 1 87 ? -4.365 6.843 -21.086 1.00 96.31 87 LEU A C 1
ATOM 709 O O . LEU A 1 87 ? -5.057 5.944 -20.614 1.00 96.31 87 LEU A O 1
ATOM 713 N N . PHE A 1 88 ? -4.046 7.956 -20.418 1.00 96.88 88 PHE A N 1
ATOM 714 C CA . PHE A 1 88 ? -4.499 8.256 -19.058 1.00 96.88 88 PHE A CA 1
ATOM 715 C C . PHE A 1 88 ? -6.027 8.229 -18.959 1.00 96.88 88 PHE A C 1
ATOM 717 O O . PHE A 1 88 ? -6.572 7.477 -18.161 1.00 96.88 88 PHE A O 1
ATOM 724 N N . GLN A 1 89 ? -6.727 8.961 -19.832 1.00 95.69 89 GLN A N 1
ATOM 725 C CA . GLN A 1 89 ? -8.198 9.016 -19.833 1.00 95.69 89 GLN A CA 1
ATOM 726 C C . GLN A 1 89 ? -8.862 7.647 -20.015 1.00 95.69 89 GLN A C 1
ATOM 728 O O . GLN A 1 89 ? -9.999 7.437 -19.605 1.00 95.69 89 GLN A O 1
ATOM 733 N N . ARG A 1 90 ? -8.182 6.713 -20.686 1.00 95.56 90 ARG A N 1
ATOM 734 C CA . ARG A 1 90 ? -8.687 5.350 -20.879 1.00 95.56 90 ARG A CA 1
ATOM 735 C C . ARG A 1 90 ? -8.397 4.429 -19.693 1.00 95.56 90 ARG A C 1
ATOM 737 O O . ARG A 1 90 ? -9.043 3.386 -19.615 1.00 95.56 90 ARG A O 1
ATOM 744 N N . LEU A 1 91 ? -7.419 4.768 -18.853 1.00 95.94 91 LEU A N 1
ATOM 745 C CA . LEU A 1 91 ? -7.080 4.048 -17.622 1.00 95.94 91 LEU A CA 1
ATOM 746 C C . LEU A 1 91 ? -7.917 4.532 -16.438 1.00 95.94 91 LEU A C 1
ATOM 748 O O . LEU A 1 91 ? -8.362 3.691 -15.672 1.00 95.94 91 LEU A O 1
ATOM 752 N N . ASP A 1 92 ? -8.153 5.844 -16.340 1.00 95.50 92 ASP A N 1
ATOM 753 C CA . ASP A 1 92 ? -8.918 6.510 -15.273 1.00 95.50 92 ASP A CA 1
ATOM 754 C C . ASP A 1 92 ? -10.418 6.224 -15.445 1.00 95.50 92 ASP A C 1
ATOM 756 O O . ASP A 1 92 ? -11.210 7.047 -15.913 1.00 95.50 92 ASP A O 1
ATOM 760 N N . THR A 1 93 ? -10.799 4.975 -15.177 1.00 90.06 93 THR A N 1
ATOM 761 C CA . THR A 1 93 ? -12.150 4.475 -15.468 1.00 90.06 93 THR A CA 1
ATOM 762 C C . THR A 1 93 ? -13.204 5.045 -14.526 1.00 90.06 93 THR A C 1
ATOM 764 O O . THR A 1 93 ? -14.383 5.103 -14.898 1.00 90.06 93 THR A O 1
ATOM 767 N N . ASP A 1 94 ? -12.798 5.488 -13.337 1.00 92.00 94 ASP A N 1
ATOM 768 C CA . ASP A 1 94 ? -13.671 6.118 -12.352 1.00 92.00 94 ASP A CA 1
ATOM 769 C C . ASP A 1 94 ? -13.735 7.653 -12.487 1.00 92.00 94 ASP A C 1
ATOM 771 O O . ASP A 1 94 ? -14.576 8.287 -11.844 1.00 92.00 94 ASP A O 1
ATOM 775 N N . ASN A 1 95 ? -12.944 8.241 -13.397 1.00 92.19 95 ASN A N 1
ATOM 776 C CA . ASN A 1 95 ? -12.774 9.685 -13.583 1.00 92.19 95 ASN A CA 1
ATOM 777 C C . ASN A 1 95 ? -12.371 10.403 -12.285 1.00 92.19 95 ASN A C 1
ATOM 779 O O . ASN A 1 95 ? -12.808 11.533 -12.024 1.00 92.19 95 ASN A O 1
ATOM 783 N N . SER A 1 96 ? -11.561 9.755 -11.451 1.00 94.81 96 SER A N 1
ATOM 784 C CA . SER A 1 96 ? -11.028 10.352 -10.228 1.00 94.81 96 SER A CA 1
ATOM 785 C C . SER A 1 96 ? -9.984 11.436 -10.514 1.00 94.81 96 SER A C 1
ATOM 787 O O . SER A 1 96 ? -9.655 12.225 -9.617 1.00 94.81 96 SER A O 1
ATOM 789 N N . GLY A 1 97 ? -9.457 11.500 -11.744 1.00 94.62 97 GLY A N 1
ATOM 790 C CA . GLY A 1 97 ? -8.339 12.366 -12.119 1.00 94.62 97 GLY A CA 1
ATOM 791 C C . GLY A 1 97 ? -7.001 11.874 -11.562 1.00 94.62 97 GLY A C 1
ATOM 792 O O . GLY A 1 97 ? -6.007 12.615 -11.563 1.00 94.62 97 GLY A O 1
ATOM 793 N N . LYS A 1 98 ? -6.972 10.641 -11.055 1.00 96.06 98 LYS A N 1
ATOM 794 C CA . LYS A 1 98 ? -5.800 9.962 -10.515 1.00 96.06 98 LYS A CA 1
ATOM 795 C C . LYS A 1 98 ? -5.747 8.548 -11.075 1.00 96.06 98 LYS A C 1
ATOM 797 O O . LYS A 1 98 ? -6.763 8.018 -11.485 1.00 96.06 98 LYS A O 1
ATOM 802 N N . LEU A 1 99 ? -4.557 7.958 -11.057 1.00 96.69 99 LEU A N 1
ATOM 803 C CA . LEU A 1 99 ? -4.387 6.535 -11.297 1.00 96.69 99 LEU A CA 1
ATOM 804 C C . LEU A 1 99 ? -3.822 5.843 -10.074 1.00 96.69 99 LEU A C 1
ATOM 806 O O . LEU A 1 99 ? -2.895 6.355 -9.434 1.00 96.69 99 LEU A O 1
ATOM 810 N N . THR A 1 100 ? -4.330 4.657 -9.790 1.00 95.19 100 THR A N 1
ATOM 811 C CA . THR A 1 100 ? -3.732 3.713 -8.844 1.00 95.19 100 THR A CA 1
ATOM 812 C C . THR A 1 100 ? -3.126 2.530 -9.596 1.00 95.19 100 THR A C 1
ATOM 814 O O . THR A 1 100 ? -3.394 2.302 -10.776 1.00 95.19 100 THR A O 1
ATOM 817 N N . LEU A 1 101 ? -2.241 1.777 -8.935 1.00 95.19 101 LEU A N 1
ATOM 818 C CA . LEU A 1 101 ? -1.562 0.661 -9.596 1.00 95.19 101 LEU A CA 1
ATOM 819 C C . LEU A 1 101 ? -2.551 -0.416 -10.070 1.00 95.19 101 LEU A C 1
ATOM 821 O O . LEU A 1 101 ? -2.281 -1.054 -11.079 1.00 95.19 101 LEU A O 1
ATOM 825 N N . ASP A 1 102 ? -3.687 -0.614 -9.398 1.00 95.62 102 ASP A N 1
ATOM 826 C CA . ASP A 1 102 ? -4.678 -1.635 -9.765 1.00 95.62 102 ASP A CA 1
ATOM 827 C C . ASP A 1 102 ? -5.369 -1.364 -11.107 1.00 95.62 102 ASP A C 1
ATOM 829 O O . ASP A 1 102 ? -5.748 -2.311 -11.796 1.00 95.62 102 ASP A O 1
ATOM 833 N N . GLU A 1 103 ? -5.434 -0.105 -11.544 1.00 94.88 103 GLU A N 1
ATOM 834 C CA . GLU A 1 103 ? -5.947 0.263 -12.871 1.00 94.88 103 GLU A CA 1
ATOM 835 C C . GLU A 1 103 ? -4.974 -0.102 -14.008 1.00 94.88 103 GLU A C 1
ATOM 837 O O . GLU A 1 103 ? -5.345 -0.133 -15.185 1.00 94.88 103 GLU A O 1
ATOM 842 N N . ILE A 1 104 ? -3.723 -0.425 -13.666 1.00 94.56 104 ILE A N 1
ATOM 843 C CA . ILE A 1 104 ? -2.685 -0.884 -14.597 1.00 94.56 104 ILE A CA 1
ATOM 844 C C . ILE A 1 104 ? -2.427 -2.385 -14.423 1.00 94.56 104 ILE A C 1
ATOM 846 O O . ILE A 1 104 ? -2.373 -3.126 -15.408 1.00 94.56 104 ILE A O 1
ATOM 850 N N . ASP A 1 105 ? -2.254 -2.837 -13.184 1.00 95.19 105 ASP A N 1
ATOM 851 C CA . ASP A 1 105 ? -1.975 -4.218 -12.808 1.00 95.19 105 ASP A CA 1
ATOM 852 C C . ASP A 1 105 ? -2.575 -4.553 -11.429 1.00 95.19 105 ASP A C 1
ATOM 854 O O . ASP A 1 105 ? -1.977 -4.311 -10.377 1.00 95.19 105 ASP A O 1
ATOM 858 N N . GLU A 1 106 ? -3.783 -5.121 -11.444 1.00 94.88 106 GLU A N 1
ATOM 859 C CA . GLU A 1 106 ? -4.537 -5.508 -10.244 1.00 94.88 106 GLU A CA 1
ATOM 860 C C . GLU A 1 106 ? -3.770 -6.500 -9.353 1.00 94.88 106 GLU A C 1
ATOM 862 O O . GLU A 1 106 ? -3.754 -6.355 -8.127 1.00 94.88 106 GLU A O 1
ATOM 867 N N . ASP A 1 107 ? -3.092 -7.483 -9.950 1.00 94.81 107 ASP A N 1
ATOM 868 C CA . ASP A 1 107 ? -2.365 -8.519 -9.212 1.00 94.81 107 ASP A CA 1
ATOM 869 C C . ASP A 1 107 ? -1.163 -7.927 -8.463 1.00 94.81 107 ASP A C 1
ATOM 871 O O . ASP A 1 107 ? -0.970 -8.190 -7.268 1.00 94.81 107 ASP A O 1
ATOM 875 N N . ALA A 1 108 ? -0.377 -7.080 -9.133 1.00 94.06 108 ALA A N 1
ATOM 876 C CA . ALA A 1 108 ? 0.742 -6.384 -8.511 1.00 94.06 108 ALA A CA 1
ATOM 877 C C . ALA A 1 108 ? 0.269 -5.405 -7.427 1.00 94.06 108 ALA A C 1
ATOM 879 O O . ALA A 1 108 ? 0.865 -5.352 -6.345 1.00 94.06 108 ALA A O 1
ATOM 880 N N . ALA A 1 109 ? -0.816 -4.667 -7.678 1.00 94.12 109 ALA A N 1
ATOM 881 C CA . ALA A 1 109 ? -1.405 -3.759 -6.699 1.00 94.12 109 ALA A CA 1
ATOM 882 C C . ALA A 1 109 ? -1.850 -4.498 -5.436 1.00 94.12 109 ALA A C 1
ATOM 884 O O . ALA A 1 109 ? -1.515 -4.086 -4.321 1.00 94.12 109 ALA A O 1
ATOM 885 N N . LYS A 1 110 ? -2.538 -5.631 -5.605 1.00 95.19 110 LYS A N 1
ATOM 886 C CA . LYS A 1 110 ? -2.969 -6.484 -4.500 1.00 95.19 110 LYS A CA 1
ATOM 887 C C . LYS A 1 110 ? -1.781 -6.991 -3.688 1.00 95.19 110 LYS A C 1
ATOM 889 O O . LYS A 1 110 ? -1.797 -6.843 -2.469 1.00 95.19 110 LYS A O 1
ATOM 894 N N . LEU A 1 111 ? -0.751 -7.527 -4.346 1.00 95.38 111 LEU A N 1
ATOM 895 C CA . LEU A 1 111 ? 0.461 -8.018 -3.684 1.00 95.38 111 LEU A CA 1
ATOM 896 C C . LEU A 1 111 ? 1.170 -6.907 -2.890 1.00 95.38 111 LEU A C 1
ATOM 898 O O . LEU A 1 111 ? 1.578 -7.107 -1.746 1.00 95.38 111 LEU A O 1
ATOM 902 N N . CYS A 1 112 ? 1.301 -5.717 -3.481 1.00 93.25 112 CYS A N 1
ATOM 903 C CA . CYS A 1 112 ? 1.916 -4.567 -2.822 1.00 93.25 112 CYS A CA 1
ATOM 904 C C . CYS A 1 112 ? 1.105 -4.117 -1.598 1.00 93.25 112 CYS A C 1
ATOM 906 O O . CYS A 1 112 ? 1.665 -3.859 -0.528 1.00 93.25 112 CYS A O 1
ATOM 908 N N . LEU A 1 113 ? -0.223 -4.069 -1.732 1.00 92.38 113 LEU A N 1
ATOM 909 C CA . LEU A 1 113 ? -1.127 -3.677 -0.659 1.00 92.38 113 LEU A CA 1
ATOM 910 C C . LEU A 1 113 ? -1.095 -4.668 0.508 1.00 92.38 113 LEU A C 1
ATOM 912 O O . LEU A 1 113 ? -0.975 -4.234 1.658 1.00 92.38 113 LEU A O 1
ATOM 916 N N . THR A 1 114 ? -1.178 -5.975 0.244 1.00 95.19 114 THR A N 1
ATOM 917 C CA . THR A 1 114 ? -1.132 -6.988 1.309 1.00 95.19 114 THR A CA 1
ATOM 918 C C . THR A 1 114 ? 0.228 -6.992 2.000 1.00 95.19 114 THR A C 1
ATOM 920 O O . THR A 1 114 ? 0.281 -7.056 3.231 1.00 95.19 114 THR A O 1
ATOM 923 N N . PHE A 1 115 ? 1.320 -6.797 1.255 1.00 95.81 115 PHE A N 1
ATOM 924 C CA . PHE A 1 115 ? 2.656 -6.657 1.832 1.00 95.81 115 PHE A CA 1
ATOM 925 C C . PHE A 1 115 ? 2.783 -5.412 2.721 1.00 95.81 115 PHE A C 1
ATOM 927 O O . PHE A 1 115 ? 3.237 -5.516 3.864 1.00 95.81 115 PHE A O 1
ATOM 934 N N . LYS A 1 116 ? 2.308 -4.243 2.259 1.00 93.00 116 LYS A N 1
ATOM 935 C CA . LYS A 1 116 ? 2.286 -3.005 3.062 1.00 93.00 116 LYS A CA 1
ATOM 936 C C . LYS A 1 116 ? 1.520 -3.219 4.367 1.00 93.00 116 LYS A C 1
ATOM 938 O O . LYS A 1 116 ? 2.012 -2.855 5.436 1.00 93.00 116 LYS A O 1
ATOM 943 N N . GLN A 1 117 ? 0.333 -3.818 4.290 1.00 92.62 117 GLN A N 1
ATOM 944 C CA . GLN A 1 117 ? -0.498 -4.106 5.460 1.00 92.62 117 GLN A CA 1
ATOM 945 C C . GLN A 1 117 ? 0.198 -5.059 6.434 1.00 92.62 117 GLN A C 1
ATOM 947 O O . GLN A 1 117 ? 0.209 -4.791 7.635 1.00 92.62 117 GLN A O 1
ATOM 952 N N . TRP A 1 118 ? 0.823 -6.125 5.930 1.00 96.06 118 TRP A N 1
ATOM 953 C CA . TRP A 1 118 ? 1.593 -7.056 6.751 1.00 96.06 118 TRP A CA 1
ATOM 954 C C . TRP A 1 118 ? 2.769 -6.365 7.449 1.00 96.06 118 TRP A C 1
ATOM 956 O O . TRP A 1 118 ? 2.921 -6.533 8.659 1.00 96.06 118 TRP A O 1
ATOM 966 N N . CYS A 1 119 ? 3.549 -5.531 6.751 1.00 95.62 119 CYS A N 1
ATOM 967 C CA . CYS A 1 119 ? 4.646 -4.780 7.369 1.00 95.62 119 CYS A CA 1
ATOM 968 C C . CYS A 1 119 ? 4.145 -3.847 8.480 1.00 95.62 119 CYS A C 1
ATOM 970 O O . CYS A 1 119 ? 4.696 -3.824 9.583 1.00 95.62 119 CYS A O 1
ATOM 972 N N . VAL A 1 120 ? 3.075 -3.095 8.206 1.00 93.94 120 VAL A N 1
ATOM 973 C CA . VAL A 1 120 ? 2.468 -2.167 9.172 1.00 93.94 120 VAL A CA 1
ATOM 974 C C . VAL A 1 120 ? 1.862 -2.911 10.365 1.00 93.94 120 VAL A C 1
ATOM 976 O O . VAL A 1 120 ? 1.865 -2.374 11.469 1.00 93.94 120 VAL A O 1
ATOM 979 N N . ALA A 1 121 ? 1.371 -4.135 10.198 1.00 93.00 121 ALA A N 1
ATOM 980 C CA . ALA A 1 121 ? 0.864 -4.938 11.307 1.00 93.00 121 ALA A CA 1
ATOM 981 C C . ALA A 1 121 ? 1.987 -5.602 12.127 1.00 93.00 121 ALA A C 1
ATOM 983 O O . ALA A 1 121 ? 1.890 -5.675 13.349 1.00 93.00 121 ALA A O 1
ATOM 984 N N . SER A 1 122 ? 3.049 -6.070 11.469 1.00 95.19 122 SER A N 1
ATOM 985 C CA . SER A 1 122 ? 4.013 -7.011 12.062 1.00 95.19 122 SER A CA 1
ATOM 986 C C . SER A 1 122 ? 5.196 -6.356 12.771 1.00 95.19 122 SER A C 1
ATOM 988 O O . SER A 1 122 ? 5.784 -6.969 13.666 1.00 95.19 122 SER A O 1
ATOM 990 N N . PHE A 1 123 ? 5.561 -5.133 12.387 1.00 95.88 123 PHE A N 1
ATOM 991 C CA . PHE A 1 123 ? 6.745 -4.437 12.903 1.00 95.88 123 PHE A CA 1
ATOM 992 C C . PHE A 1 123 ? 6.375 -3.073 13.450 1.00 95.88 123 PHE A C 1
ATOM 994 O O . PHE A 1 123 ? 5.420 -2.472 12.976 1.00 95.88 123 PHE A O 1
ATOM 1001 N N . GLU A 1 124 ? 7.116 -2.548 14.416 1.00 94.62 124 GLU A N 1
ATOM 1002 C CA . GLU A 1 124 ? 6.797 -1.257 15.043 1.00 94.62 124 GLU A CA 1
ATOM 1003 C C . GLU A 1 124 ? 7.222 -0.056 14.191 1.00 94.62 124 GLU A C 1
ATOM 1005 O O . GLU A 1 124 ? 6.529 0.963 14.146 1.00 94.62 124 GLU A O 1
ATOM 1010 N N . SER A 1 125 ? 8.342 -0.186 13.485 1.00 95.81 125 SER A N 1
ATOM 1011 C CA . SER A 1 125 ? 8.969 0.866 12.684 1.00 95.81 125 SER A CA 1
ATOM 1012 C C . SER A 1 125 ? 9.826 0.258 11.563 1.00 95.81 125 SER A C 1
ATOM 1014 O O . SER A 1 125 ? 10.107 -0.942 11.600 1.00 95.81 125 SER A O 1
ATOM 1016 N N . PRO A 1 126 ? 10.301 1.064 10.595 1.00 96.19 126 PRO A N 1
ATOM 1017 C CA . PRO A 1 126 ? 11.325 0.627 9.646 1.00 96.19 126 PRO A CA 1
ATOM 1018 C C . PRO A 1 126 ? 12.568 0.013 10.298 1.00 96.19 126 PRO A C 1
ATOM 1020 O O . PRO A 1 126 ? 13.079 -0.998 9.823 1.00 96.19 126 PRO A O 1
ATOM 1023 N N . LEU A 1 127 ? 13.036 0.604 11.403 1.00 96.94 127 LEU A N 1
ATOM 1024 C CA . LEU A 1 127 ? 14.192 0.109 12.148 1.00 96.94 127 LEU A CA 1
ATOM 1025 C C . LEU A 1 127 ? 13.911 -1.273 12.746 1.00 96.94 127 LEU A C 1
ATOM 1027 O O . LEU A 1 127 ? 14.739 -2.169 12.616 1.00 96.94 127 LEU A O 1
ATOM 1031 N N . ASP A 1 128 ? 12.729 -1.455 13.342 1.00 97.19 128 ASP A N 1
ATOM 1032 C CA . ASP A 1 128 ? 12.294 -2.744 13.893 1.00 97.19 128 ASP A CA 1
ATOM 1033 C C . ASP A 1 128 ? 12.191 -3.821 12.802 1.00 97.19 128 ASP A C 1
ATOM 1035 O O . ASP A 1 128 ? 12.696 -4.930 12.975 1.00 97.19 128 ASP A O 1
ATOM 1039 N N . MET A 1 129 ? 11.604 -3.483 11.647 1.00 96.81 129 MET A N 1
ATOM 1040 C CA . MET A 1 129 ? 11.516 -4.398 10.505 1.00 96.81 129 MET A CA 1
ATOM 1041 C C . MET A 1 129 ? 12.900 -4.843 10.041 1.00 96.81 129 MET A C 1
ATOM 1043 O O . MET A 1 129 ? 13.147 -6.045 9.933 1.00 96.81 129 MET A O 1
ATOM 1047 N N . VAL A 1 130 ? 13.805 -3.891 9.790 1.00 97.44 130 VAL A N 1
ATOM 1048 C CA . VAL A 1 130 ? 15.171 -4.200 9.355 1.00 97.44 130 VAL A CA 1
ATOM 1049 C C . VAL A 1 130 ? 15.862 -5.065 10.399 1.00 97.44 130 VAL A C 1
ATOM 1051 O O . VAL A 1 130 ? 16.310 -6.148 10.050 1.00 97.44 130 VAL A O 1
ATOM 1054 N N . TYR A 1 131 ? 15.868 -4.661 11.671 1.00 97.44 131 TYR A N 1
ATOM 1055 C CA . TYR A 1 131 ? 16.526 -5.394 12.753 1.00 97.44 131 TYR A CA 1
ATOM 1056 C C . TYR A 1 131 ? 16.012 -6.837 12.890 1.00 97.44 131 TYR A C 1
ATOM 1058 O O . TYR A 1 131 ? 16.796 -7.785 12.979 1.00 97.44 131 TYR A O 1
ATOM 1066 N N . ARG A 1 132 ? 14.689 -7.037 12.873 1.00 97.31 132 ARG A N 1
ATOM 1067 C CA . ARG A 1 132 ? 14.077 -8.363 13.055 1.00 97.31 132 ARG A CA 1
ATOM 1068 C C . ARG A 1 132 ? 14.263 -9.267 11.843 1.00 97.31 132 ARG A C 1
ATOM 1070 O O . ARG A 1 132 ? 14.546 -10.456 12.014 1.00 97.31 132 ARG A O 1
ATOM 1077 N N . LEU A 1 133 ? 14.123 -8.732 10.630 1.00 97.50 133 LEU A N 1
ATOM 1078 C CA . LEU A 1 133 ? 14.307 -9.512 9.406 1.00 97.50 133 LEU A CA 1
ATOM 1079 C C . LEU A 1 133 ? 15.786 -9.799 9.120 1.00 97.50 133 LEU A C 1
ATOM 1081 O O . LEU A 1 133 ? 16.099 -10.868 8.611 1.00 97.50 133 LEU A O 1
ATOM 1085 N N . SER A 1 134 ? 16.705 -8.920 9.513 1.00 96.81 134 SER A N 1
ATOM 1086 C CA . SER A 1 134 ? 18.142 -9.068 9.243 1.00 96.81 134 SER A CA 1
ATOM 1087 C C . SER A 1 134 ? 18.911 -9.889 10.283 1.00 96.81 134 SER A C 1
ATOM 1089 O O . SER A 1 134 ? 20.129 -10.044 10.170 1.00 96.81 134 SER A O 1
ATOM 1091 N N . ARG A 1 135 ? 18.223 -10.414 11.309 1.00 95.00 135 ARG A N 1
ATOM 1092 C CA . ARG A 1 135 ? 18.835 -11.103 12.464 1.00 95.00 135 ARG A CA 1
ATOM 1093 C C . ARG A 1 135 ? 19.746 -10.177 13.284 1.00 95.00 135 ARG A C 1
ATOM 1095 O O . ARG A 1 135 ? 20.789 -10.598 13.776 1.00 95.00 135 ARG A O 1
ATOM 1102 N N . GLY A 1 136 ? 19.326 -8.926 13.440 1.00 95.69 136 GLY A N 1
ATOM 1103 C CA 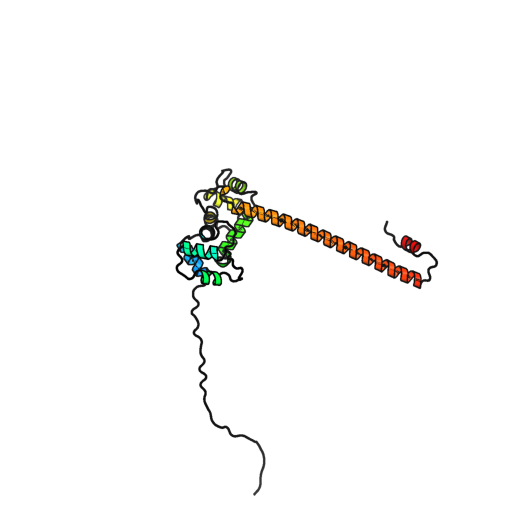. GLY A 1 136 ? 19.956 -7.941 14.312 1.00 95.69 136 GLY A CA 1
ATOM 1104 C C . GLY A 1 136 ? 20.944 -6.993 13.629 1.00 95.69 136 GLY A C 1
ATOM 1105 O O . GLY A 1 136 ? 21.615 -6.233 14.323 1.00 95.69 136 GLY A O 1
ATOM 1106 N N . LYS A 1 137 ? 21.052 -7.022 12.296 1.00 96.19 137 LYS A N 1
ATOM 1107 C CA . LYS A 1 137 ? 21.872 -6.078 11.521 1.00 96.19 137 LYS A CA 1
ATOM 1108 C C . LYS A 1 137 ? 21.135 -4.750 11.313 1.00 96.19 137 LYS A C 1
ATOM 1110 O O . LYS A 1 137 ? 19.906 -4.686 11.351 1.00 96.19 137 LYS A O 1
ATOM 1115 N N . ASP A 1 138 ? 21.897 -3.710 11.000 1.00 95.00 138 ASP A N 1
ATOM 1116 C CA . ASP A 1 138 ? 21.420 -2.367 10.643 1.00 95.00 138 ASP A CA 1
ATOM 1117 C C . ASP A 1 138 ? 21.014 -2.224 9.160 1.00 95.00 138 ASP A C 1
ATOM 1119 O O . ASP A 1 138 ? 20.587 -1.154 8.726 1.00 95.00 138 ASP A O 1
ATOM 1123 N N . TYR A 1 139 ? 21.135 -3.297 8.378 1.00 95.62 139 TYR A N 1
ATOM 1124 C CA . TYR A 1 139 ? 20.677 -3.390 6.995 1.00 95.62 139 TYR A CA 1
ATOM 1125 C C . TYR A 1 139 ? 20.021 -4.749 6.741 1.00 95.62 139 TYR A C 1
ATOM 1127 O O . TYR A 1 139 ? 20.335 -5.742 7.397 1.00 95.62 139 TYR A O 1
ATOM 1135 N N . LEU A 1 140 ? 19.122 -4.795 5.767 1.00 97.06 140 LEU A N 1
ATOM 1136 C CA . LEU A 1 140 ? 18.444 -6.003 5.315 1.00 97.06 140 LEU A CA 1
ATOM 1137 C C . LEU A 1 140 ? 19.000 -6.402 3.946 1.00 97.06 140 LEU A C 1
ATOM 1139 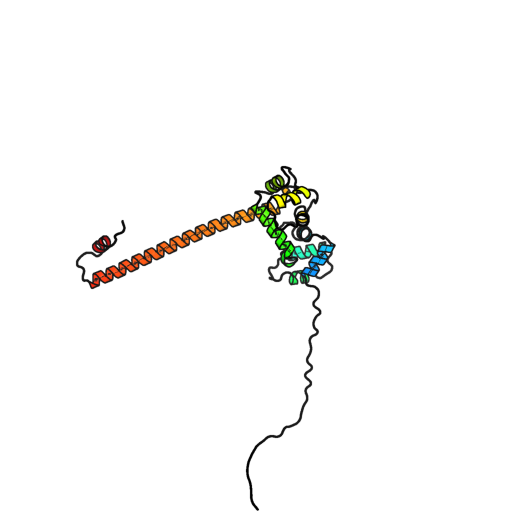O O . LEU A 1 140 ? 19.026 -5.553 3.061 1.00 97.06 140 LEU A O 1
ATOM 1143 N N . SER A 1 141 ? 19.462 -7.646 3.779 1.00 96.56 141 SER A N 1
ATOM 1144 C CA . SER A 1 141 ? 19.856 -8.192 2.467 1.00 96.56 141 SER A CA 1
ATOM 1145 C C . SER A 1 141 ? 18.684 -8.902 1.789 1.00 96.56 141 SER A C 1
ATOM 1147 O O . SER A 1 141 ? 17.699 -9.243 2.454 1.00 96.56 141 SER A O 1
ATOM 1149 N N . GLU A 1 142 ? 18.804 -9.174 0.488 1.00 96.12 142 GLU A N 1
ATOM 1150 C CA . GLU A 1 142 ? 17.791 -9.926 -0.259 1.00 96.12 142 GLU A CA 1
ATOM 1151 C C . GLU A 1 142 ? 17.562 -11.325 0.339 1.00 96.12 142 GLU A C 1
ATOM 1153 O O . GLU A 1 142 ? 16.420 -11.757 0.512 1.00 96.12 142 GLU A O 1
ATOM 1158 N N . GLU A 1 143 ? 18.628 -12.042 0.706 1.00 95.69 143 GLU A N 1
ATOM 1159 C CA . GLU A 1 143 ? 18.512 -13.390 1.272 1.00 95.69 143 GLU A CA 1
ATOM 1160 C C . GLU A 1 143 ? 17.816 -13.372 2.630 1.00 95.69 143 GLU A C 1
ATOM 1162 O O . GLU A 1 143 ? 16.936 -14.202 2.887 1.00 95.69 143 GLU A O 1
ATOM 1167 N N . ASP A 1 144 ? 18.194 -12.419 3.490 1.00 97.31 144 ASP A N 1
ATOM 1168 C CA . ASP A 1 144 ? 17.545 -12.230 4.782 1.00 97.31 144 ASP A CA 1
ATOM 1169 C C . ASP A 1 144 ? 16.065 -11.894 4.571 1.00 97.31 144 ASP A C 1
ATOM 1171 O O . ASP A 1 144 ? 15.219 -12.552 5.170 1.00 97.31 144 ASP A O 1
ATOM 1175 N N . PHE A 1 145 ? 15.729 -10.973 3.661 1.00 97.12 145 PHE A N 1
ATOM 1176 C CA . PHE A 1 145 ? 14.346 -10.625 3.321 1.00 97.12 145 PHE A CA 1
ATOM 1177 C C . PHE A 1 145 ? 13.528 -11.852 2.891 1.00 97.12 145 PHE A C 1
ATOM 1179 O O . PHE A 1 145 ? 12.521 -12.178 3.526 1.00 97.12 145 PHE A O 1
ATOM 1186 N N . LYS A 1 146 ? 13.986 -12.583 1.866 1.00 95.38 146 LYS A N 1
ATOM 1187 C CA . LYS A 1 146 ? 13.268 -13.737 1.292 1.00 95.38 146 LYS A CA 1
ATOM 1188 C C . LYS A 1 146 ? 13.042 -14.840 2.322 1.00 95.38 146 LYS A C 1
ATOM 1190 O O . LYS A 1 146 ? 11.948 -15.399 2.405 1.00 95.38 146 LYS A O 1
ATOM 1195 N N . LEU A 1 147 ? 14.063 -15.155 3.119 1.00 95.56 147 LEU A N 1
ATOM 1196 C CA . LEU A 1 147 ? 13.955 -16.183 4.151 1.00 95.56 147 LEU A CA 1
ATOM 1197 C C . LEU A 1 147 ? 13.058 -15.722 5.306 1.00 95.56 147 LEU A C 1
ATOM 1199 O O . LEU A 1 147 ? 12.220 -16.483 5.794 1.00 95.56 147 LEU A O 1
ATOM 1203 N N . ARG A 1 148 ? 13.243 -14.486 5.774 1.00 96.69 148 ARG A N 1
ATOM 1204 C CA . ARG A 1 148 ? 12.652 -14.025 7.031 1.00 96.69 148 ARG A CA 1
ATOM 1205 C C . ARG A 1 148 ? 11.225 -13.547 6.890 1.00 96.69 148 ARG A C 1
ATOM 1207 O O . ARG A 1 148 ? 10.491 -13.746 7.852 1.00 96.69 148 ARG A O 1
ATOM 1214 N N . CYS A 1 149 ? 10.806 -13.024 5.737 1.00 96.50 149 CYS A N 1
ATOM 1215 C CA . CYS A 1 149 ? 9.390 -12.766 5.472 1.00 96.50 149 CYS A CA 1
ATOM 1216 C C . CYS A 1 149 ? 8.559 -14.028 5.745 1.00 96.50 149 CYS A C 1
ATOM 1218 O O . CYS A 1 149 ? 7.635 -13.988 6.557 1.00 96.50 149 CYS A O 1
ATOM 1220 N N . ARG A 1 150 ? 8.961 -15.177 5.188 1.00 94.00 150 ARG A N 1
ATOM 1221 C CA . ARG A 1 150 ? 8.279 -16.468 5.399 1.00 94.00 150 ARG A CA 1
ATOM 1222 C C . ARG A 1 150 ? 8.240 -16.886 6.868 1.00 94.00 150 ARG A C 1
ATOM 1224 O O . ARG A 1 150 ? 7.222 -17.365 7.349 1.00 94.00 150 ARG A O 1
ATOM 1231 N N . LEU A 1 151 ? 9.341 -16.680 7.595 1.00 93.75 151 LEU A N 1
ATOM 1232 C CA . LEU A 1 151 ? 9.429 -16.993 9.027 1.00 93.75 151 LEU A CA 1
ATOM 1233 C C . LEU A 1 151 ? 8.638 -16.027 9.925 1.00 93.75 151 LEU A C 1
ATOM 1235 O O . LEU A 1 151 ? 8.434 -16.334 11.095 1.00 93.75 151 LEU A O 1
ATOM 1239 N N . PHE A 1 152 ? 8.236 -14.862 9.414 1.00 93.31 152 PHE A N 1
ATOM 1240 C CA . PHE A 1 152 ? 7.376 -13.887 10.094 1.00 93.31 152 PHE A CA 1
ATOM 1241 C C . PHE A 1 152 ? 5.945 -13.901 9.524 1.00 93.31 152 PHE A C 1
ATOM 1243 O O . PHE A 1 152 ? 5.277 -12.869 9.467 1.00 93.31 152 PHE A O 1
ATOM 1250 N N . ASP A 1 153 ? 5.476 -15.077 9.100 1.00 93.88 153 ASP A N 1
ATOM 1251 C CA . ASP A 1 153 ? 4.106 -15.318 8.635 1.00 93.88 153 ASP A CA 1
ATOM 1252 C C . ASP A 1 153 ? 3.675 -14.506 7.400 1.00 93.88 153 ASP A C 1
ATOM 1254 O O . ASP A 1 153 ? 2.479 -14.313 7.170 1.00 93.88 153 ASP A O 1
ATOM 1258 N N . TRP A 1 154 ? 4.615 -14.063 6.558 1.00 96.75 154 TRP A N 1
ATOM 1259 C CA . TRP A 1 154 ? 4.273 -13.636 5.201 1.00 96.75 154 TRP A CA 1
ATOM 1260 C C . TRP A 1 154 ? 3.869 -14.853 4.359 1.00 96.75 154 TRP A C 1
ATOM 1262 O O . TRP A 1 154 ? 4.631 -15.818 4.263 1.00 96.75 154 TRP A O 1
ATOM 1272 N N . LYS A 1 155 ? 2.674 -14.817 3.754 1.00 93.44 155 LYS A N 1
ATOM 1273 C CA . LYS A 1 155 ? 2.067 -15.989 3.091 1.00 93.44 155 LYS A CA 1
ATOM 1274 C C . LYS A 1 155 ? 1.834 -15.835 1.593 1.00 93.44 155 LYS A C 1
ATOM 1276 O O . LYS A 1 155 ? 1.748 -16.853 0.914 1.00 93.44 155 LYS A O 1
ATOM 1281 N N . ASP A 1 156 ? 1.775 -14.612 1.069 1.00 93.00 156 ASP A N 1
ATOM 1282 C CA . ASP A 1 156 ? 1.449 -14.393 -0.349 1.00 93.00 156 ASP A CA 1
ATOM 1283 C C . ASP A 1 156 ? 2.653 -14.666 -1.280 1.00 93.00 156 ASP A C 1
ATOM 1285 O O . ASP A 1 156 ? 2.511 -14.694 -2.502 1.00 93.00 156 ASP A O 1
ATOM 1289 N N . GLY A 1 157 ? 3.838 -14.929 -0.713 1.00 94.00 157 GLY A N 1
ATOM 1290 C CA . GLY A 1 157 ? 5.045 -15.293 -1.457 1.00 94.00 157 GLY A CA 1
ATOM 1291 C C . GLY A 1 157 ? 5.618 -14.123 -2.258 1.00 94.00 157 GLY A C 1
ATOM 1292 O O . GLY A 1 157 ? 5.566 -12.978 -1.813 1.00 94.00 157 GLY A O 1
ATOM 1293 N N . GLN A 1 158 ? 6.189 -14.407 -3.433 1.00 96.00 158 GLN A N 1
ATOM 1294 C CA . GLN A 1 158 ? 6.713 -13.391 -4.362 1.00 96.00 158 GLN A CA 1
ATOM 1295 C C . GLN A 1 158 ? 7.800 -12.486 -3.755 1.00 96.00 158 GLN A C 1
ATOM 1297 O O . GLN A 1 158 ? 7.951 -11.331 -4.148 1.00 96.00 158 GLN A O 1
ATOM 1302 N N . GLU A 1 159 ? 8.588 -12.995 -2.804 1.00 95.81 159 GLU A N 1
ATOM 1303 C CA . GLU A 1 159 ? 9.557 -12.171 -2.074 1.00 95.81 159 GLU A CA 1
ATOM 1304 C C . GLU A 1 159 ? 10.648 -11.611 -2.994 1.00 95.81 159 GLU A C 1
ATOM 1306 O O . GLU A 1 159 ? 11.100 -10.491 -2.803 1.00 95.81 159 GLU A O 1
ATOM 1311 N N . GLU A 1 160 ? 11.028 -12.357 -4.033 1.00 93.88 160 GLU A N 1
ATOM 1312 C CA . GLU A 1 160 ? 11.964 -11.887 -5.061 1.00 93.88 160 GLU A CA 1
ATOM 1313 C C . GLU A 1 160 ? 11.409 -10.699 -5.853 1.00 93.88 160 GLU A C 1
ATOM 1315 O O . GLU A 1 160 ? 12.118 -9.733 -6.126 1.00 93.88 160 GLU A O 1
ATOM 1320 N N . TRP A 1 161 ? 10.115 -10.738 -6.171 1.00 94.00 161 TRP A N 1
ATOM 1321 C CA . TRP A 1 161 ? 9.438 -9.661 -6.883 1.00 94.00 161 TRP A CA 1
ATOM 1322 C C . TRP A 1 161 ? 9.237 -8.430 -5.997 1.00 94.00 161 TRP A C 1
ATOM 1324 O O . TRP A 1 161 ? 9.476 -7.303 -6.430 1.00 94.00 161 TRP A O 1
ATOM 1334 N N . LEU A 1 162 ? 8.834 -8.651 -4.743 1.00 95.31 162 LEU A N 1
ATOM 1335 C CA . LEU A 1 162 ? 8.669 -7.611 -3.729 1.00 95.31 162 LEU A CA 1
ATOM 1336 C C . LEU A 1 162 ? 9.990 -6.917 -3.414 1.00 95.31 162 LEU A C 1
ATOM 1338 O O . LEU A 1 162 ? 10.015 -5.692 -3.292 1.00 95.31 162 LEU A O 1
ATOM 1342 N N . TRP A 1 163 ? 11.087 -7.675 -3.327 1.00 95.44 163 TRP A N 1
ATOM 1343 C CA . TRP A 1 163 ? 12.411 -7.136 -3.041 1.00 95.44 163 TRP A CA 1
ATOM 1344 C C . TRP A 1 163 ? 12.784 -6.010 -4.002 1.00 95.44 163 TRP A C 1
ATOM 1346 O O . TRP A 1 163 ? 13.239 -4.965 -3.555 1.00 95.44 163 TRP A O 1
ATOM 1356 N N . LYS A 1 164 ? 12.497 -6.149 -5.302 1.00 92.94 164 LYS A N 1
ATOM 1357 C CA . LYS A 1 164 ? 12.800 -5.101 -6.291 1.00 92.94 164 LYS A CA 1
ATOM 1358 C C . LYS A 1 164 ? 12.065 -3.781 -6.028 1.00 92.94 164 LYS A C 1
ATOM 1360 O O . LYS A 1 164 ? 12.605 -2.725 -6.351 1.00 92.94 164 LYS A O 1
ATOM 1365 N N . GLY A 1 165 ? 10.872 -3.826 -5.431 1.00 90.81 165 GLY A N 1
ATOM 1366 C CA . GLY A 1 165 ? 10.139 -2.633 -4.995 1.00 90.81 165 GLY A CA 1
ATOM 1367 C C . GLY A 1 165 ? 10.626 -2.087 -3.648 1.00 90.81 165 GLY A C 1
ATOM 1368 O O . GLY A 1 165 ? 10.747 -0.878 -3.477 1.00 90.81 165 GLY A O 1
ATOM 1369 N N . VAL A 1 166 ? 10.947 -2.969 -2.697 1.00 91.88 166 VAL A N 1
ATOM 1370 C CA . VAL A 1 166 ? 11.451 -2.593 -1.361 1.00 91.88 166 VAL A CA 1
ATOM 1371 C C . VAL A 1 166 ? 12.859 -1.988 -1.443 1.00 91.88 166 VAL A C 1
ATOM 1373 O O . VAL A 1 166 ? 13.162 -1.005 -0.770 1.00 91.88 166 VAL A O 1
ATOM 1376 N N . ALA A 1 167 ? 13.701 -2.545 -2.306 1.00 91.44 167 ALA A N 1
ATOM 1377 C CA . ALA A 1 167 ? 15.094 -2.192 -2.541 1.00 91.44 167 ALA A CA 1
ATOM 1378 C C . ALA A 1 167 ? 15.254 -1.232 -3.740 1.00 91.44 167 ALA A C 1
ATOM 1380 O O . ALA A 1 167 ? 16.195 -1.336 -4.526 1.00 91.44 167 ALA A O 1
ATOM 1381 N N . LEU A 1 168 ? 14.314 -0.283 -3.889 1.00 85.19 168 LEU A N 1
ATOM 1382 C CA . LEU A 1 168 ? 14.137 0.577 -5.072 1.00 85.19 168 LEU A CA 1
ATOM 1383 C C . LEU A 1 168 ? 15.424 1.265 -5.560 1.00 85.19 168 LEU A C 1
ATOM 1385 O O . LEU A 1 168 ? 15.663 1.354 -6.763 1.00 85.19 168 LEU A O 1
ATOM 1389 N N . HIS A 1 169 ? 16.236 1.781 -4.632 1.00 80.00 169 HIS A N 1
ATOM 1390 C CA . HIS A 1 169 ? 17.446 2.549 -4.948 1.00 80.00 169 HIS A CA 1
ATOM 1391 C C . HIS A 1 169 ? 18.741 1.731 -4.867 1.00 80.00 169 HIS A C 1
ATOM 1393 O O . HIS A 1 169 ? 19.763 2.173 -5.387 1.00 80.00 169 HIS A O 1
ATOM 1399 N N . ASN A 1 170 ? 18.719 0.579 -4.195 1.00 80.00 170 ASN A N 1
ATOM 1400 C CA . ASN A 1 170 ? 19.878 -0.286 -4.013 1.00 80.00 170 ASN A CA 1
ATOM 1401 C C . ASN A 1 170 ? 19.405 -1.727 -3.821 1.00 80.00 170 ASN A C 1
ATOM 1403 O O . ASN A 1 170 ? 18.838 -2.046 -2.783 1.00 80.00 170 ASN A O 1
ATOM 1407 N N . GLU A 1 171 ? 19.663 -2.580 -4.811 1.00 79.19 171 GLU A N 1
ATOM 1408 C CA . GLU A 1 171 ? 19.212 -3.975 -4.818 1.00 79.19 171 GLU A CA 1
ATOM 1409 C C . GLU A 1 171 ? 19.998 -4.890 -3.871 1.00 79.19 171 GLU A C 1
ATOM 1411 O O . GLU A 1 171 ? 19.567 -6.015 -3.636 1.00 79.19 171 GLU A O 1
ATOM 1416 N N . GLU A 1 172 ? 21.131 -4.440 -3.329 1.00 87.12 172 GLU A N 1
ATOM 1417 C CA . GLU A 1 172 ? 21.961 -5.252 -2.435 1.00 87.12 172 GLU A CA 1
ATOM 1418 C C . GLU A 1 172 ? 21.480 -5.174 -0.986 1.00 87.12 172 GLU A C 1
ATOM 1420 O O . GLU A 1 172 ? 21.466 -6.177 -0.267 1.00 87.12 172 GLU A O 1
ATOM 1425 N N . TYR A 1 173 ? 21.094 -3.977 -0.539 1.00 92.62 173 TYR A N 1
ATOM 1426 C CA . TYR A 1 173 ? 20.707 -3.755 0.846 1.00 92.62 173 TYR A CA 1
ATOM 1427 C C . TYR A 1 173 ? 19.677 -2.646 1.023 1.00 92.62 173 TYR A C 1
ATOM 1429 O O . TYR A 1 173 ? 19.715 -1.594 0.384 1.00 92.62 173 TYR A O 1
ATOM 1437 N N . VAL A 1 174 ? 18.805 -2.863 2.004 1.00 94.75 174 VAL A N 1
ATOM 1438 C CA . VAL A 1 174 ? 17.792 -1.907 2.449 1.00 94.75 174 VAL A CA 1
ATOM 1439 C C . VAL A 1 174 ? 18.117 -1.456 3.863 1.00 94.75 174 VAL A C 1
ATOM 1441 O O . VAL A 1 174 ? 18.298 -2.272 4.768 1.00 94.75 174 VAL A O 1
ATOM 1444 N N . ARG A 1 175 ? 18.173 -0.140 4.058 1.00 94.62 175 ARG A N 1
ATOM 1445 C CA . ARG A 1 175 ? 18.315 0.491 5.375 1.00 94.62 175 ARG A CA 1
ATOM 1446 C C . ARG A 1 175 ? 16.986 1.099 5.832 1.00 94.62 175 ARG A C 1
ATOM 1448 O O . ARG A 1 175 ? 16.132 1.372 4.982 1.00 94.62 175 ARG A O 1
ATOM 1455 N N . PRO A 1 176 ? 16.787 1.338 7.140 1.00 94.44 176 PRO A N 1
ATOM 1456 C CA . PRO A 1 176 ? 15.527 1.870 7.662 1.00 94.44 176 PRO A CA 1
ATOM 1457 C C . PRO A 1 176 ? 15.049 3.153 6.963 1.00 94.44 176 PRO A C 1
ATOM 1459 O O . PRO A 1 176 ? 13.855 3.319 6.720 1.00 94.44 176 PRO A O 1
ATOM 1462 N N . GLU A 1 177 ? 15.968 4.037 6.570 1.00 91.50 177 GLU A N 1
ATOM 1463 C CA . GLU A 1 177 ? 15.668 5.325 5.926 1.00 91.50 177 GLU A CA 1
ATOM 1464 C C . GLU A 1 177 ? 15.094 5.168 4.510 1.00 91.50 177 GLU A C 1
ATOM 1466 O O . GLU A 1 177 ? 14.499 6.106 3.972 1.00 91.50 177 GLU A O 1
ATOM 1471 N N . MET A 1 178 ? 15.267 3.992 3.900 1.00 89.94 178 MET A N 1
ATOM 1472 C CA . MET A 1 178 ? 14.766 3.661 2.563 1.00 89.94 178 MET A CA 1
ATOM 1473 C C . MET A 1 178 ? 13.303 3.190 2.599 1.00 89.94 178 MET A C 1
ATOM 1475 O O . MET A 1 178 ? 12.632 3.181 1.574 1.00 89.94 178 MET A O 1
ATOM 1479 N N . LEU A 1 179 ? 12.768 2.866 3.781 1.00 91.31 179 LEU A N 1
ATOM 1480 C CA . LEU A 1 179 ? 11.405 2.362 3.980 1.00 91.31 179 LEU A CA 1
ATOM 1481 C C . LEU A 1 179 ? 10.432 3.474 4.411 1.00 91.31 179 LEU A C 1
ATOM 1483 O O . LEU A 1 179 ? 9.578 3.279 5.279 1.00 91.31 179 LEU A O 1
ATOM 1487 N N . LYS A 1 180 ? 10.545 4.665 3.811 1.00 87.06 180 LYS A N 1
ATOM 1488 C CA . LYS A 1 180 ? 9.701 5.831 4.151 1.00 87.06 180 LYS A CA 1
ATOM 1489 C C . LYS A 1 180 ? 8.206 5.531 4.034 1.00 87.06 180 LYS A C 1
ATOM 1491 O O . LYS A 1 180 ? 7.435 5.923 4.905 1.00 87.06 180 LYS A O 1
ATOM 1496 N N . TRP A 1 181 ? 7.813 4.773 3.012 1.00 88.62 181 TRP A N 1
ATOM 1497 C CA . TRP A 1 181 ? 6.432 4.331 2.793 1.00 88.62 181 TRP A CA 1
ATOM 1498 C C . TRP A 1 181 ? 5.844 3.569 3.988 1.00 88.62 181 TRP A C 1
ATOM 1500 O O . TRP A 1 181 ? 4.644 3.647 4.252 1.00 88.62 181 TRP A O 1
ATOM 1510 N N . MET A 1 182 ? 6.680 2.845 4.736 1.00 92.06 182 MET A N 1
ATOM 1511 C CA . MET A 1 182 ? 6.255 2.089 5.908 1.00 92.06 182 MET A CA 1
ATOM 1512 C C . MET A 1 182 ? 6.038 3.008 7.108 1.00 92.06 182 MET A C 1
ATOM 1514 O O . MET A 1 182 ? 5.065 2.834 7.840 1.00 92.06 182 MET A O 1
ATOM 1518 N N . ALA A 1 183 ? 6.919 3.995 7.302 1.00 89.56 183 ALA A N 1
ATOM 1519 C CA . ALA A 1 183 ? 6.745 5.010 8.338 1.00 89.56 183 ALA A CA 1
ATOM 1520 C C . ALA A 1 183 ? 5.449 5.810 8.116 1.00 89.56 183 ALA A C 1
ATOM 1522 O O . ALA A 1 183 ? 4.663 5.953 9.052 1.00 89.56 183 ALA A O 1
ATOM 1523 N N . LEU A 1 184 ? 5.187 6.223 6.870 1.00 87.19 184 LEU A N 1
ATOM 1524 C CA . LEU A 1 184 ? 3.931 6.868 6.472 1.00 87.19 184 LEU A CA 1
ATOM 1525 C C . LEU A 1 184 ? 2.728 5.950 6.729 1.00 87.19 184 LEU A C 1
ATOM 1527 O O . LEU A 1 184 ? 1.782 6.340 7.404 1.00 87.19 184 LEU A O 1
ATOM 1531 N N . GLY A 1 185 ? 2.796 4.687 6.294 1.00 87.88 185 GLY A N 1
ATOM 1532 C CA . GLY A 1 185 ? 1.723 3.716 6.528 1.00 87.88 185 GLY A CA 1
ATOM 1533 C C . GLY A 1 185 ? 1.433 3.456 8.013 1.00 87.88 185 GLY A C 1
ATOM 1534 O O . GLY A 1 185 ? 0.287 3.214 8.391 1.00 87.88 185 GLY A O 1
ATOM 1535 N N . LYS A 1 186 ? 2.449 3.530 8.879 1.00 89.75 186 LYS A N 1
ATOM 1536 C CA . LYS A 1 186 ? 2.285 3.444 10.337 1.00 89.75 186 LYS A CA 1
ATOM 1537 C C . LYS A 1 186 ? 1.561 4.650 10.915 1.00 89.75 186 LYS A C 1
ATOM 1539 O O . LYS A 1 186 ? 0.729 4.479 11.806 1.00 89.75 186 LYS A O 1
ATOM 1544 N N . GLU A 1 187 ? 1.884 5.843 10.437 1.00 88.12 187 GLU A N 1
ATOM 1545 C CA . GLU A 1 187 ? 1.211 7.075 10.834 1.00 88.12 187 GLU A CA 1
ATOM 1546 C C . GLU A 1 187 ? -0.260 7.058 10.407 1.00 88.12 187 GLU A C 1
ATOM 1548 O O . GLU A 1 187 ? -1.129 7.146 11.275 1.00 88.12 187 GLU A O 1
ATOM 1553 N N . GLU A 1 188 ? -0.533 6.760 9.131 1.00 87.75 188 GLU A N 1
ATOM 1554 C CA . GLU A 1 188 ? -1.887 6.570 8.587 1.00 87.75 188 GLU A CA 1
ATOM 1555 C C . GLU A 1 188 ? -2.694 5.551 9.408 1.00 87.75 188 GLU A C 1
ATOM 1557 O O . GLU A 1 188 ? -3.871 5.756 9.721 1.00 87.75 188 GLU A O 1
ATOM 1562 N N . HIS A 1 189 ? -2.068 4.430 9.784 1.00 88.00 189 HIS A N 1
ATOM 1563 C CA . HIS A 1 189 ? -2.720 3.399 10.585 1.00 88.00 189 HIS A CA 1
ATOM 1564 C C . HIS A 1 189 ? -3.077 3.898 11.991 1.00 88.00 189 HIS A C 1
ATOM 1566 O O . HIS A 1 189 ? -4.204 3.681 12.440 1.00 88.00 189 HIS A O 1
ATOM 1572 N N . ARG A 1 190 ? -2.161 4.597 12.676 1.00 89.44 190 ARG A N 1
ATOM 1573 C CA . ARG A 1 190 ? -2.432 5.182 14.001 1.00 89.44 190 ARG A CA 1
ATOM 1574 C C . ARG A 1 190 ? -3.559 6.208 13.942 1.00 89.44 190 ARG A C 1
ATOM 1576 O O . ARG A 1 190 ? -4.470 6.140 14.763 1.00 89.44 190 ARG A O 1
ATOM 1583 N N . GLU A 1 191 ? -3.528 7.115 12.970 1.00 90.44 191 GLU A N 1
ATOM 1584 C CA . GLU A 1 191 ? -4.574 8.126 12.782 1.00 90.44 191 GLU A CA 1
ATOM 1585 C C . GLU A 1 191 ? -5.941 7.482 12.543 1.00 90.44 191 GLU A C 1
ATOM 1587 O O . GLU A 1 191 ? -6.931 7.843 13.186 1.00 90.44 191 GLU A O 1
ATOM 1592 N N . LYS A 1 192 ? -5.996 6.466 11.675 1.00 89.44 192 LYS A N 1
ATOM 1593 C CA . LYS A 1 192 ? -7.224 5.715 11.400 1.00 89.44 192 LYS A CA 1
ATOM 1594 C C . LYS A 1 192 ? -7.768 5.028 12.655 1.00 89.44 192 LYS A C 1
ATOM 1596 O O . LYS A 1 192 ? -8.981 5.030 12.864 1.00 89.44 192 LYS A O 1
ATOM 1601 N N . GLU A 1 193 ? -6.907 4.455 13.492 1.00 90.38 193 GLU A N 1
ATOM 1602 C CA . GLU A 1 193 ? -7.318 3.832 14.755 1.00 90.38 193 GLU A CA 1
ATOM 1603 C C . GLU A 1 193 ? -7.819 4.859 15.782 1.00 90.38 193 GLU A C 1
ATOM 1605 O O . GLU A 1 193 ? -8.845 4.629 16.427 1.00 90.38 193 GLU A O 1
ATOM 1610 N N . GLU A 1 194 ? -7.177 6.022 15.902 1.00 93.19 194 GLU A N 1
ATOM 1611 C CA . GLU A 1 194 ? -7.648 7.096 16.787 1.00 93.19 194 GLU A CA 1
ATOM 1612 C C . GLU A 1 194 ? -8.997 7.674 16.331 1.00 93.19 194 GLU A C 1
ATOM 1614 O O . GLU A 1 194 ? -9.914 7.835 17.145 1.00 93.19 194 GLU A O 1
ATOM 1619 N N . LEU A 1 195 ? -9.181 7.889 15.024 1.00 93.31 195 LEU A N 1
ATOM 1620 C CA . LEU A 1 195 ? -10.465 8.316 14.459 1.00 93.31 195 LEU A CA 1
ATOM 1621 C C . LEU A 1 195 ? -11.571 7.282 14.703 1.00 93.31 195 LEU A C 1
ATOM 1623 O O . LEU A 1 195 ? -12.688 7.658 15.069 1.00 93.31 195 LEU A O 1
ATOM 1627 N N . LYS A 1 196 ? -11.276 5.982 14.570 1.00 94.00 196 LYS A N 1
ATOM 1628 C CA . LYS A 1 196 ? -12.229 4.912 14.909 1.00 94.00 196 LYS A CA 1
ATOM 1629 C C . LYS A 1 196 ? -12.615 4.951 16.385 1.00 94.00 196 LYS A C 1
ATOM 1631 O O . LYS A 1 196 ? -13.806 4.912 16.694 1.00 94.00 196 LYS A O 1
ATOM 1636 N N . LYS A 1 197 ? -11.646 5.075 17.299 1.00 94.38 197 LYS A N 1
ATOM 1637 C CA . LYS A 1 197 ? -11.918 5.189 18.744 1.00 94.38 197 LYS A CA 1
ATOM 1638 C C . LYS A 1 197 ? -12.797 6.400 19.049 1.00 94.38 197 LYS A C 1
ATOM 1640 O O . LYS A 1 197 ? -13.735 6.291 19.842 1.00 94.38 197 LYS A O 1
ATOM 1645 N N . LEU A 1 198 ? -12.527 7.544 18.419 1.00 94.94 198 LEU A N 1
ATOM 1646 C CA . LEU A 1 198 ? -13.342 8.746 18.582 1.00 94.94 198 LEU A CA 1
ATOM 1647 C C . LEU A 1 198 ? -14.766 8.534 18.053 1.00 94.94 198 LEU A C 1
ATOM 1649 O O . LEU A 1 198 ? -15.729 8.830 18.760 1.00 94.94 198 LEU A O 1
ATOM 1653 N N . ALA A 1 199 ? -14.913 7.955 16.860 1.00 94.31 199 ALA A N 1
ATOM 1654 C CA . ALA A 1 199 ? -16.213 7.635 16.279 1.00 94.31 199 ALA A CA 1
ATOM 1655 C C . ALA A 1 199 ? -17.022 6.677 17.170 1.00 94.31 199 ALA A C 1
ATOM 1657 O O . ALA A 1 199 ? -18.214 6.900 17.386 1.00 94.31 199 ALA A O 1
ATOM 1658 N N . MET A 1 200 ? -16.375 5.665 17.757 1.00 95.69 200 MET A N 1
ATOM 1659 C CA . MET A 1 200 ? -17.003 4.750 18.716 1.00 95.69 200 MET A CA 1
ATOM 1660 C C . MET A 1 200 ? -17.477 5.475 19.980 1.00 95.69 200 MET A C 1
ATOM 1662 O O . MET A 1 200 ? -18.599 5.239 20.429 1.00 95.69 200 MET A O 1
ATOM 1666 N N . LYS A 1 201 ? -16.674 6.395 20.533 1.00 95.81 201 LYS A N 1
ATOM 1667 C CA . LYS A 1 201 ? -17.076 7.219 21.688 1.00 95.81 201 LYS A CA 1
ATOM 1668 C C . LYS A 1 201 ? -18.281 8.100 21.356 1.00 95.81 201 LYS A C 1
ATOM 1670 O O . LYS A 1 201 ? -19.245 8.119 22.118 1.00 95.81 201 LYS A O 1
ATOM 1675 N N . VAL A 1 202 ? -18.264 8.778 20.206 1.00 95.38 202 VAL A N 1
ATOM 1676 C CA . VAL A 1 202 ? -19.395 9.599 19.737 1.00 95.38 202 VAL A CA 1
ATOM 1677 C C . VAL A 1 202 ? -20.647 8.741 19.551 1.00 95.38 202 VAL A C 1
ATOM 1679 O O . VAL A 1 202 ? -21.741 9.141 19.950 1.00 95.38 202 VAL A O 1
ATOM 1682 N N . HIS A 1 203 ? -20.500 7.548 18.976 1.00 92.50 203 HIS A N 1
ATOM 1683 C CA . HIS A 1 203 ? -21.609 6.618 18.801 1.00 92.50 203 HIS A CA 1
ATOM 1684 C C . HIS A 1 203 ? -22.197 6.166 20.147 1.00 92.50 203 HIS A C 1
ATOM 1686 O O . HIS A 1 203 ? -23.414 6.201 20.319 1.00 92.50 203 HIS A O 1
ATOM 1692 N N . ALA A 1 204 ? -21.351 5.830 21.125 1.00 95.94 204 ALA A N 1
ATOM 1693 C CA . ALA A 1 204 ? -21.779 5.442 22.468 1.00 95.94 204 ALA A CA 1
ATOM 1694 C C . ALA A 1 204 ? -22.538 6.567 23.195 1.00 95.94 204 ALA A C 1
ATOM 1696 O O . ALA A 1 204 ? -23.573 6.308 23.811 1.00 95.94 204 ALA A O 1
ATOM 1697 N N . VAL A 1 205 ? -22.078 7.820 23.079 1.00 95.56 205 VAL A N 1
ATOM 1698 C CA . VAL A 1 205 ? -22.786 8.988 23.638 1.00 95.56 205 VAL A CA 1
ATOM 1699 C C . VAL A 1 205 ? -24.168 9.139 23.002 1.00 95.56 205 VAL A C 1
ATOM 1701 O O . VAL A 1 205 ? -25.158 9.225 23.724 1.00 95.56 205 VAL A O 1
ATOM 1704 N N . LYS A 1 206 ? -24.265 9.064 21.667 1.00 93.56 206 LYS A N 1
ATOM 1705 C CA . LYS A 1 206 ? -25.553 9.147 20.955 1.00 93.56 206 LYS A CA 1
ATOM 1706 C C . LYS A 1 206 ? -26.522 8.033 21.352 1.00 93.56 206 LYS A C 1
ATOM 1708 O O . LYS A 1 206 ? -27.724 8.274 21.446 1.00 93.56 206 LYS A O 1
ATOM 1713 N N . ILE A 1 207 ? -26.023 6.814 21.572 1.00 94.88 207 ILE A N 1
ATOM 1714 C CA . ILE A 1 207 ? -26.846 5.705 22.076 1.00 94.88 207 ILE A CA 1
ATOM 1715 C C . ILE A 1 207 ? -27.388 6.046 23.468 1.00 94.88 207 ILE A C 1
ATOM 1717 O O . ILE A 1 207 ? -28.591 5.919 23.694 1.00 94.88 207 ILE A O 1
ATOM 1721 N N . ARG A 1 208 ? -26.530 6.523 24.377 1.00 95.31 208 ARG A N 1
ATOM 1722 C CA . ARG A 1 208 ? -26.926 6.870 25.749 1.00 95.31 208 ARG A CA 1
ATOM 1723 C C . ARG A 1 208 ? -27.943 8.011 25.789 1.00 95.31 208 ARG A C 1
ATOM 1725 O O . ARG A 1 208 ? -28.925 7.921 26.517 1.00 95.31 208 ARG A O 1
ATOM 1732 N N . GLU A 1 209 ? -27.754 9.053 24.983 1.00 93.06 209 GLU A N 1
ATOM 1733 C CA . GLU A 1 209 ? -28.714 10.158 24.851 1.00 93.06 209 GLU A CA 1
ATOM 1734 C C . GLU A 1 209 ? -30.078 9.670 24.355 1.00 93.06 209 GLU A C 1
ATOM 1736 O O . GLU A 1 209 ? -31.107 10.020 24.933 1.00 93.06 209 GLU A O 1
ATOM 1741 N N . ARG A 1 210 ? -30.101 8.805 23.331 1.00 92.62 210 ARG A N 1
ATOM 1742 C CA . ARG A 1 210 ? -31.347 8.200 22.833 1.00 92.62 210 ARG A CA 1
ATOM 1743 C C . ARG A 1 210 ? -32.051 7.366 23.900 1.00 92.62 210 ARG A C 1
ATOM 1745 O O . ARG A 1 210 ? -33.271 7.446 24.004 1.00 92.62 210 ARG A O 1
ATOM 1752 N N . GLN A 1 211 ? -31.304 6.597 24.693 1.00 90.88 211 GLN A N 1
ATOM 1753 C CA . GLN A 1 211 ? -31.860 5.817 25.801 1.00 90.88 211 GLN A CA 1
ATOM 1754 C C . GLN A 1 211 ? -32.467 6.719 26.883 1.00 90.88 211 GLN A C 1
ATOM 1756 O O . GLN A 1 211 ? -33.595 6.473 27.301 1.00 90.88 211 GLN A O 1
ATOM 1761 N N . MET A 1 212 ? -31.775 7.794 27.280 1.00 93.12 212 MET A N 1
ATOM 1762 C CA . MET A 1 212 ? -32.293 8.751 28.268 1.00 93.12 212 MET A CA 1
ATOM 1763 C C . MET A 1 212 ? -33.558 9.466 27.775 1.00 93.12 212 MET A C 1
ATOM 1765 O O . MET A 1 212 ? -34.523 9.587 28.525 1.00 93.12 212 MET A O 1
ATOM 1769 N N . LEU A 1 213 ? -33.590 9.898 26.508 1.00 91.62 213 LEU A N 1
ATOM 1770 C CA . LEU A 1 213 ? -34.777 10.527 25.916 1.00 91.62 213 LEU A CA 1
ATOM 1771 C C . LEU A 1 213 ? -35.963 9.557 25.833 1.00 91.62 213 LEU A C 1
ATOM 1773 O O . LEU A 1 213 ? -37.089 9.945 26.138 1.00 91.62 213 LEU A O 1
ATOM 1777 N N . ALA A 1 214 ? -35.721 8.298 25.457 1.00 86.94 214 ALA A N 1
ATOM 1778 C CA . ALA A 1 214 ? -36.760 7.272 25.421 1.00 86.94 214 ALA A CA 1
ATOM 1779 C C . ALA A 1 214 ? -37.308 6.959 26.824 1.00 86.94 214 ALA A C 1
ATOM 1781 O O . ALA A 1 214 ? -38.521 6.835 26.991 1.00 86.94 214 ALA A O 1
ATOM 1782 N N . GLN A 1 215 ? -36.434 6.888 27.833 1.00 88.88 215 GLN A N 1
ATOM 1783 C CA . GLN A 1 215 ? -36.830 6.685 29.227 1.00 88.88 215 GLN A CA 1
ATOM 1784 C C . GLN A 1 215 ? -37.672 7.857 29.750 1.00 88.88 215 GLN A C 1
ATOM 1786 O O . GLN A 1 215 ? -38.754 7.630 30.286 1.00 88.88 215 GLN A O 1
ATOM 1791 N N . ALA A 1 216 ? -37.230 9.100 29.528 1.00 88.12 216 ALA A N 1
ATOM 1792 C CA . ALA A 1 216 ? -37.968 10.296 29.935 1.00 88.12 216 ALA A CA 1
ATOM 1793 C C . ALA A 1 216 ? -39.342 10.391 29.247 1.00 88.12 216 ALA A C 1
ATOM 1795 O O . ALA A 1 216 ? -40.343 10.709 29.890 1.00 88.12 216 ALA A O 1
ATOM 1796 N N . ALA A 1 217 ? -39.415 10.063 27.951 1.00 86.25 217 ALA A N 1
ATOM 1797 C CA . ALA A 1 217 ? -40.679 10.004 27.223 1.00 86.25 217 ALA A CA 1
ATOM 1798 C C . ALA A 1 217 ? -41.618 8.924 27.790 1.00 86.25 217 ALA A C 1
ATOM 1800 O O . ALA A 1 217 ? -42.807 9.186 27.981 1.00 86.25 217 ALA A O 1
ATOM 1801 N N . GLY A 1 218 ? -41.090 7.737 28.107 1.00 85.19 218 GLY A N 1
ATOM 1802 C CA . GLY A 1 218 ? -41.848 6.657 28.743 1.00 85.19 218 GLY A CA 1
ATOM 1803 C C . GLY A 1 218 ? -42.401 7.046 30.116 1.00 85.19 218 GLY A C 1
ATOM 1804 O O . GLY A 1 218 ? -43.588 6.848 30.378 1.00 85.19 218 GLY A O 1
ATOM 1805 N N . GLU A 1 219 ? -41.582 7.672 30.966 1.00 82.62 219 GLU A N 1
ATOM 1806 C CA . GLU A 1 219 ? -42.005 8.159 32.286 1.00 82.62 219 GLU A CA 1
ATOM 1807 C C . GLU A 1 219 ? -43.114 9.216 32.167 1.00 82.62 219 GLU A C 1
ATOM 1809 O O . GLU A 1 219 ? -44.090 9.206 32.922 1.00 82.62 219 GLU A O 1
ATOM 1814 N N . GLN A 1 220 ? -43.011 10.108 31.179 1.00 82.62 220 GLN A N 1
ATOM 1815 C CA . GLN A 1 220 ? -44.010 11.145 30.950 1.00 82.62 220 GLN A CA 1
ATOM 1816 C C . GLN A 1 220 ? -45.353 10.577 30.467 1.00 82.62 220 GLN A C 1
ATOM 1818 O O . GLN A 1 220 ? -46.404 11.021 30.939 1.00 82.62 220 GLN A O 1
ATOM 1823 N N . VAL A 1 221 ? -45.335 9.563 29.595 1.00 83.62 221 VAL A N 1
ATOM 1824 C CA . VAL A 1 221 ? -46.543 8.817 29.200 1.00 83.62 221 VAL A CA 1
ATOM 1825 C C . VAL A 1 221 ? -47.153 8.097 30.406 1.00 83.62 221 VAL A C 1
ATOM 1827 O O . VAL A 1 221 ? -48.364 8.180 30.616 1.00 83.62 221 VAL A O 1
ATOM 1830 N N . HIS A 1 222 ? -46.332 7.456 31.246 1.00 82.81 222 HIS A N 1
ATOM 1831 C CA . HIS A 1 222 ? -46.813 6.764 32.443 1.00 82.81 222 HIS A CA 1
ATOM 1832 C C . HIS A 1 222 ? -47.492 7.722 33.437 1.00 82.81 222 HIS A C 1
ATOM 1834 O O . HIS A 1 222 ? -48.601 7.446 33.903 1.00 82.81 222 HIS A O 1
ATOM 1840 N N . LYS A 1 223 ? -46.890 8.896 33.690 1.00 82.62 223 LYS A N 1
ATOM 1841 C CA . LYS A 1 223 ? -47.493 9.968 34.506 1.00 82.62 223 LYS A CA 1
ATOM 1842 C C . LYS A 1 223 ? -48.836 10.435 33.952 1.00 82.62 223 LYS A C 1
ATOM 1844 O O . LYS A 1 223 ? -49.776 10.627 34.725 1.00 82.62 223 LYS A O 1
ATOM 1849 N N . TYR A 1 224 ? -48.938 10.614 32.634 1.00 85.25 224 TYR A N 1
ATOM 1850 C CA . TYR A 1 224 ? -50.176 11.040 31.982 1.00 85.25 224 TYR A CA 1
ATOM 1851 C C . TYR A 1 224 ? -51.307 10.012 32.148 1.00 85.25 224 TYR A C 1
ATOM 1853 O O . TYR A 1 224 ? -52.405 10.375 32.578 1.00 85.25 224 TYR A O 1
ATOM 1861 N N . GLU A 1 225 ? -51.043 8.732 31.872 1.00 82.56 225 GLU A N 1
ATOM 1862 C CA . GLU A 1 225 ? -52.043 7.662 32.019 1.00 82.56 225 GLU A CA 1
ATOM 1863 C C . GLU A 1 225 ? -52.472 7.475 33.481 1.00 82.56 225 GLU A C 1
ATOM 1865 O O . GLU A 1 225 ? -53.661 7.330 33.772 1.00 82.56 225 GLU A O 1
ATOM 1870 N N . MET A 1 226 ? -51.534 7.580 34.426 1.00 82.19 226 MET A N 1
ATOM 1871 C CA . MET A 1 226 ? -51.852 7.579 35.855 1.00 82.19 226 MET A CA 1
ATOM 1872 C C . MET A 1 226 ? -52.751 8.754 36.251 1.00 82.19 226 MET A C 1
ATOM 1874 O O . MET A 1 226 ? -53.758 8.551 36.930 1.00 82.19 226 MET A O 1
ATOM 1878 N N . ALA A 1 227 ? -52.437 9.978 35.819 1.00 84.12 227 ALA A N 1
ATOM 1879 C CA . ALA A 1 227 ? -53.262 11.150 36.117 1.00 84.12 227 ALA A CA 1
ATOM 1880 C C . ALA A 1 227 ? -54.686 11.004 35.548 1.00 84.12 227 ALA A C 1
ATOM 1882 O O . ALA A 1 227 ? -55.671 11.352 36.206 1.00 84.12 227 ALA A O 1
ATOM 1883 N N . LYS A 1 228 ? -54.802 10.431 34.345 1.00 86.81 228 LYS A N 1
ATOM 1884 C CA . LYS A 1 228 ? -56.081 10.100 33.710 1.00 86.81 228 LYS A CA 1
ATOM 1885 C C . LYS A 1 228 ? -56.868 9.060 34.519 1.00 86.81 228 LYS A C 1
ATOM 1887 O O . LYS A 1 228 ? -58.064 9.256 34.738 1.00 86.81 228 LYS A O 1
ATOM 1892 N N . ALA A 1 229 ? -56.212 8.008 35.011 1.00 82.69 229 ALA A N 1
ATOM 1893 C CA . ALA A 1 229 ? -56.834 6.972 35.838 1.00 82.69 229 ALA A CA 1
ATOM 1894 C C . ALA A 1 229 ? -57.315 7.507 37.200 1.00 82.69 229 ALA A C 1
ATOM 1896 O O . ALA A 1 229 ? -58.453 7.252 37.589 1.00 82.69 229 ALA A O 1
ATOM 1897 N N . VAL A 1 230 ? -56.500 8.315 37.888 1.00 86.88 230 VAL A N 1
ATOM 1898 C CA . VAL A 1 230 ? -56.867 8.985 39.155 1.00 86.88 230 VAL A CA 1
ATOM 1899 C C . VAL A 1 230 ? -58.123 9.832 38.978 1.00 86.88 230 VAL A C 1
ATOM 1901 O O . VAL A 1 230 ? -59.036 9.769 39.804 1.00 86.88 230 VAL A O 1
ATOM 1904 N N . LYS A 1 231 ? -58.193 10.591 37.876 1.00 86.88 231 LYS A N 1
ATOM 1905 C CA . LYS A 1 231 ? -59.360 11.411 37.543 1.00 86.88 231 LYS A CA 1
ATOM 1906 C C . LYS A 1 231 ? -60.603 10.558 37.273 1.00 86.88 231 LYS A C 1
ATOM 1908 O O . LYS A 1 231 ? -61.682 10.919 37.731 1.00 86.88 231 LYS A O 1
ATOM 1913 N N . ALA A 1 232 ? -60.459 9.442 36.556 1.00 88.62 232 ALA A N 1
ATOM 1914 C CA . ALA A 1 232 ? -61.566 8.534 36.246 1.00 88.62 232 ALA A CA 1
ATOM 1915 C C . ALA A 1 232 ? -62.112 7.799 37.485 1.00 88.62 232 ALA A C 1
ATOM 1917 O O . ALA A 1 232 ? -63.308 7.538 37.556 1.00 88.62 232 ALA A O 1
ATOM 1918 N N . LEU A 1 233 ? -61.251 7.493 38.460 1.00 90.56 233 LEU A N 1
ATOM 1919 C CA . LEU A 1 233 ? -61.609 6.785 39.694 1.00 90.56 233 LEU A CA 1
ATOM 1920 C C . LEU A 1 233 ? -62.077 7.710 40.832 1.00 90.56 233 LEU A C 1
ATOM 1922 O O . LEU A 1 233 ? -62.352 7.221 41.925 1.00 90.56 233 LEU A O 1
ATOM 1926 N N . CYS A 1 234 ? -62.151 9.028 40.606 1.00 88.75 234 CYS A N 1
ATOM 1927 C CA . CYS A 1 234 ? -62.492 10.028 41.629 1.00 88.75 234 CYS A CA 1
ATOM 1928 C C . CYS A 1 234 ? -61.655 9.893 42.914 1.00 88.75 234 CYS A C 1
ATOM 1930 O O . CYS A 1 234 ? -62.172 10.005 44.026 1.00 88.75 234 CYS A O 1
ATOM 1932 N N . TRP A 1 235 ? -60.356 9.635 42.764 1.00 84.06 235 TRP A N 1
ATOM 1933 C CA . TRP A 1 235 ? -59.469 9.442 43.906 1.00 84.06 235 TRP A CA 1
ATOM 1934 C C . TRP A 1 235 ? -59.421 10.707 44.798 1.00 84.06 235 TRP A C 1
ATOM 1936 O O . TRP A 1 235 ? -59.148 11.794 44.285 1.00 84.06 235 TRP A O 1
ATOM 1946 N N . PRO A 1 236 ? -59.647 10.590 46.122 1.00 83.69 236 PRO A N 1
ATOM 1947 C CA . PRO A 1 236 ? -59.818 11.746 47.010 1.00 83.69 236 PRO A CA 1
ATOM 1948 C C . PRO A 1 236 ? -58.512 12.344 47.568 1.00 83.69 236 PRO A C 1
ATOM 1950 O O . PRO A 1 236 ? -58.550 13.401 48.191 1.00 83.69 236 PRO A O 1
ATOM 1953 N N . GLY A 1 237 ? -57.362 11.682 47.394 1.00 81.62 237 GLY A N 1
ATOM 1954 C CA . GLY A 1 237 ? -56.056 12.151 47.886 1.00 81.62 237 GLY A CA 1
ATOM 1955 C C . GLY A 1 237 ? -55.206 12.873 46.831 1.00 81.62 237 GLY A C 1
ATOM 1956 O O . GLY A 1 237 ? -55.517 12.880 45.643 1.00 81.62 237 GLY A O 1
ATOM 1957 N N . GLU A 1 238 ? -54.073 13.447 47.236 1.00 82.69 238 GLU A N 1
ATOM 1958 C CA . GLU A 1 238 ? -53.165 14.112 46.292 1.00 82.69 238 GLU A CA 1
ATOM 1959 C C . GLU A 1 238 ? -52.456 13.113 45.359 1.00 82.69 238 GLU A C 1
ATOM 1961 O O . GLU A 1 238 ? -51.880 12.120 45.812 1.00 82.69 238 GLU A O 1
ATOM 1966 N N . PHE A 1 239 ? -52.408 13.421 44.054 1.00 80.06 239 PHE A N 1
ATOM 1967 C CA . PHE A 1 239 ? -51.721 12.611 43.031 1.00 80.06 239 PHE A CA 1
ATOM 1968 C C . PHE A 1 239 ? -50.278 12.260 43.420 1.00 80.06 239 PHE A C 1
ATOM 1970 O O . PHE A 1 239 ? -49.819 11.141 43.205 1.00 80.06 239 PHE A O 1
ATOM 1977 N N . ARG A 1 240 ? -49.567 13.205 44.047 1.00 79.44 240 ARG A N 1
ATOM 1978 C CA . ARG A 1 240 ? -48.161 13.049 44.439 1.00 79.44 240 ARG A CA 1
ATOM 1979 C C . ARG A 1 240 ? -47.949 11.951 45.487 1.00 79.44 240 ARG A C 1
ATOM 1981 O O . ARG A 1 240 ? -46.885 11.337 45.500 1.00 79.44 240 ARG A O 1
ATOM 1988 N N . ILE A 1 241 ? -48.941 11.707 46.347 1.00 81.81 241 ILE A N 1
ATOM 1989 C CA . ILE A 1 241 ? -48.901 10.654 47.372 1.00 81.81 241 ILE A CA 1
ATOM 1990 C C . ILE A 1 241 ? -49.069 9.286 46.709 1.00 81.81 241 ILE A C 1
ATOM 1992 O O . ILE A 1 241 ? -48.294 8.375 46.986 1.00 81.81 241 ILE A O 1
ATOM 1996 N N . LEU A 1 242 ? -50.035 9.161 45.792 1.00 77.44 242 LEU A N 1
ATOM 1997 C CA . LEU A 1 242 ? -50.275 7.923 45.051 1.00 77.44 242 LEU A CA 1
ATOM 1998 C C . LEU A 1 242 ? -49.097 7.570 44.135 1.00 77.44 242 LEU A C 1
ATOM 2000 O O . LEU A 1 242 ? -48.668 6.421 44.122 1.00 77.44 242 LEU A O 1
ATOM 2004 N N . TRP A 1 243 ? -48.542 8.562 43.429 1.00 78.44 243 TRP A N 1
ATOM 2005 C CA . TRP A 1 243 ? -47.355 8.380 42.593 1.00 78.44 243 TRP A CA 1
ATOM 2006 C C . TRP A 1 243 ? -46.195 7.808 43.412 1.00 78.44 243 TRP A C 1
ATOM 2008 O O . TRP A 1 243 ? -45.681 6.755 43.072 1.00 78.44 243 TRP A O 1
ATOM 2018 N N . LYS A 1 244 ? -45.864 8.416 44.562 1.00 79.75 244 LYS A N 1
ATOM 2019 C CA . LYS A 1 244 ? -44.811 7.920 45.470 1.00 79.75 244 LYS A CA 1
ATOM 2020 C C . LYS A 1 244 ? -45.064 6.519 46.040 1.00 79.75 244 LYS A C 1
ATOM 2022 O O . LYS A 1 244 ? -44.112 5.857 46.427 1.00 79.75 244 LYS A O 1
ATOM 2027 N N . ALA A 1 245 ? -46.320 6.095 46.171 1.00 76.75 245 ALA A N 1
ATOM 2028 C CA . ALA A 1 245 ? -46.661 4.771 46.695 1.00 76.75 245 ALA A CA 1
ATOM 2029 C C . ALA A 1 245 ? -46.565 3.662 45.628 1.00 76.75 245 ALA A C 1
ATOM 2031 O O . ALA A 1 245 ? -46.387 2.492 45.978 1.00 76.75 245 ALA A O 1
ATOM 2032 N N . LEU A 1 246 ? -46.716 4.032 44.350 1.00 70.06 246 LEU A N 1
ATOM 2033 C CA . LEU A 1 246 ? -46.665 3.139 43.189 1.00 70.06 246 LEU A CA 1
ATOM 2034 C C . LEU A 1 246 ? -45.292 3.102 42.511 1.00 70.06 246 LEU A C 1
ATOM 2036 O O . LEU A 1 246 ? -44.941 2.052 41.979 1.00 70.06 246 LEU A O 1
ATOM 2040 N N . ASP A 1 247 ? -44.523 4.196 42.569 1.00 66.88 247 ASP A N 1
ATOM 2041 C CA . ASP A 1 247 ? -43.089 4.234 42.250 1.00 66.88 247 ASP A CA 1
ATOM 2042 C C . ASP A 1 247 ? -42.348 3.383 43.296 1.00 66.88 247 ASP A C 1
ATOM 2044 O O . ASP A 1 247 ? -41.810 3.868 44.291 1.00 66.88 247 ASP A O 1
ATOM 2048 N N . LYS A 1 248 ? -42.410 2.063 43.129 1.00 54.53 248 LYS A N 1
ATOM 2049 C CA . LYS A 1 248 ? -41.550 1.115 43.829 1.00 54.53 248 LYS A CA 1
ATOM 2050 C C . LYS A 1 248 ? -40.375 0.787 42.922 1.00 54.53 248 LYS A C 1
ATOM 2052 O O . LYS A 1 248 ? -40.313 -0.308 42.379 1.00 54.53 248 LYS A O 1
ATOM 2057 N N . ASP A 1 249 ? -39.449 1.725 42.806 1.00 49.34 249 ASP A N 1
ATOM 2058 C CA . ASP A 1 249 ? -38.038 1.373 42.704 1.00 49.34 249 ASP A CA 1
ATOM 2059 C C . ASP A 1 249 ? -37.266 2.253 43.708 1.00 49.34 249 ASP A C 1
ATOM 2061 O O . ASP A 1 249 ? -37.558 3.450 43.795 1.00 49.34 249 ASP A O 1
ATOM 2065 N N . PRO A 1 250 ? -36.391 1.667 44.549 1.00 46.97 250 PRO A N 1
ATOM 2066 C CA . PRO A 1 250 ? -35.595 2.399 45.536 1.00 46.97 250 PRO A CA 1
ATOM 2067 C C . PRO A 1 250 ? -34.580 3.366 44.911 1.00 46.97 250 PRO A C 1
ATOM 2069 O O . PRO A 1 250 ? -34.089 3.095 43.792 1.00 46.97 250 PRO A O 1
#

Radius of gyration: 37.54 Å; chains: 1; bounding box: 105×35×112 Å

Organism: NCBI:txid2562237

Secondary structure (DSSP, 8-state):
------------PPP-------------------HHHHHHHHHHHH-S-HHHHIIIII-TT--S-EEHHHHHHHHHHTT--S-HHHHHHHH-TT--SEE-GGGT-HHHHHHHHHHHHHHHHH-SSHHHHHHHHTTS-SSEEHHHHHHHHHHTT--S--HHHHHHHHTTT-SSEE-GGG-HHHHHHHHHHHHHHHHHHHHHHHHHHHHHHHHHHHHHHHHHHHHHHHHHHHHHTT--S-HHHHHHHH----